Protein AF-0000000067706592 (afdb_homodimer)

Secondary structure (DSSP, 8-state):
------SSS---EEEEEEE-SS-EEEEEEETTEEEEEEETTTTEEEE-S-TTS-----TTHHHHHHHHHHHHHHHHHHHHHHTTTS-SS-BPPEEEEEEEE--BTTB-EEEEEEEEEEBSS-----EEETTEEE-TTEEEPPPEE-STT-EEEEEEEEE---/------SSS---EEEEEEE-SS-EEEEEEETTEEEEEEETTTTEEEE-S-TTS-----TTHHHHHHHHHHHHHHHHHHHHHHTTTS-SS-BPPEEEEEEEE--BTTB-EEEEEEEEEEBSS-----EEETTEEE-TTEEEPPPEE-GGG-EEEEEEEEE---

Foldseek 3Di:
DPPDDDDDPDKDWDWDWDDDPVDIWTFIDISNHTQKIADVVVLDIDGDDDPPDDDDDCPCVSVVNVVSHVVNVVVVVVVCVVLVLADPDFDAWDWDWDWPADADAQDKTKIKIKTKFGPDQDDDDFDDDVNHTDDPQKDKDHWDDDPSNMTMIMMMHMDHDD/DCPPDDDDPDKDWDWDWDDDPVDIWTFIDIPNHTQKIADVVVLDIDGDDDPPDDDDDCPCVSVVNVVSHVVNVVVVVVVCVVLVLPDPDFDAWDWDWDWPADADAQDKTKIKIKTKFGPDQDDDDFDDDVNHTDDPQKDKDHWDQDPSRMTMIMMMHIDHDD

Radius of gyration: 25.29 Å; Cα contacts (8 Å, |Δi|>4): 633; chains: 2; bounding box: 48×67×64 Å

InterPro domains:
  IPR001003 MHC class II, alpha chain, N-terminal [PF00993] (19-88)
  IPR001003 MHC class II, alpha chain, N-terminal [SM00920] (11-90)
  IPR003597 Immunoglobulin C1-set [PF07654] (105-161)
  IPR003597 Immunoglobulin C1-set [SM00407] (108-161)
  IPR011162 MHC classes I/II-like antigen recognition protein [SSF54452] (11-87)
  IPR013783 Immunoglobulin-like fold [G3DSA:2.60.40.10] (89-162)
  IPR014745 MHC class II, alpha/beta chain, N-terminal [G3DSA:3.10.320.10] (9-85)
  IPR036179 Immunoglobulin-like domain superfamily [SSF48726] (91-161)
  IPR050160 Major Histocompatibility Complex/Immunoglobulin [PTHR19944] (29-162)

Sequence (324 aa):
MIQHRKGGGLYEMNSVSSCSDTDGEDVLILDDEVVWYADFNKRKGVDSLPAFADHPSFEGKYEEAVANQQVCRQNLKVARTAMKDFPKEHVKPFVRLHWTKPPVDHHPAILACSIYDFYPKYIKVTWLRNGQRVTSNTTTTEELPDADWFYQIHSYLEYTPRMIQHRKGGGLYEMNSVSSCSDTDGEDVLILDDEVVWYADFNKRKGVDSLPAFADHPSFEGKYEEAVANQQVCRQNLKVARTAMKDFPKEHVKPFVRLHWTKPPVDHHPAILACSIYDFYPKYIKVTWLRNGQRVTSNTTTTEELPDADWFYQIHSYLEYTPR

Structure (mmCIF, N/CA/C/O backbone):
data_AF-0000000067706592-model_v1
#
loop_
_entity.id
_entity.type
_entity.pdbx_description
1 polymer 'Ig-like domain-containing protein'
#
loop_
_atom_site.group_PDB
_atom_site.id
_atom_site.type_symbol
_atom_site.label_atom_id
_atom_site.label_alt_id
_atom_site.label_comp_id
_atom_site.label_asym_id
_atom_site.label_entity_id
_atom_site.label_seq_id
_atom_site.pdbx_PDB_ins_code
_atom_site.Cartn_x
_atom_site.Cartn_y
_atom_site.Cartn_z
_atom_site.occupancy
_atom_site.B_iso_or_equiv
_atom_site.auth_seq_id
_atom_site.auth_comp_id
_atom_site.auth_asym_id
_atom_site.auth_atom_id
_atom_site.pdbx_PDB_model_num
ATOM 1 N N . MET A 1 1 ? 1.099 4.977 -1.433 1 19.8 1 MET A N 1
ATOM 2 C CA . MET A 1 1 ? 1.415 4.383 -2.729 1 19.8 1 MET A CA 1
ATOM 3 C C . MET A 1 1 ? 2.656 3.502 -2.633 1 19.8 1 MET A C 1
ATOM 5 O O . MET A 1 1 ? 3.771 4.008 -2.484 1 19.8 1 MET A O 1
ATOM 9 N N . ILE A 1 2 ? 2.572 2.438 -1.918 1 25.72 2 ILE A N 1
ATOM 10 C CA . ILE A 1 2 ? 3.711 1.527 -1.958 1 25.72 2 ILE A CA 1
ATOM 11 C C . ILE A 1 2 ? 4.098 1.249 -3.408 1 25.72 2 ILE A C 1
ATOM 13 O O . ILE A 1 2 ? 3.311 0.681 -4.168 1 25.72 2 ILE A O 1
ATOM 17 N N . GLN A 1 3 ? 4.781 2.254 -3.953 1 26.78 3 GLN A N 1
ATOM 18 C CA . GLN A 1 3 ? 5.379 2.031 -5.266 1 26.78 3 GLN A CA 1
ATOM 19 C C . GLN A 1 3 ? 6.125 0.701 -5.312 1 26.78 3 GLN A C 1
ATOM 21 O O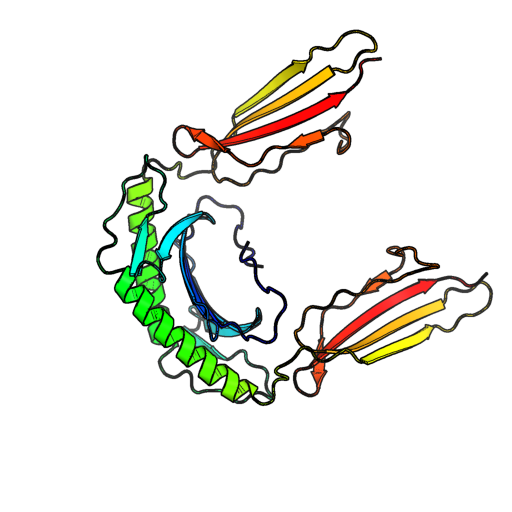 . GLN A 1 3 ? 7.129 0.521 -4.621 1 26.78 3 GLN A O 1
ATOM 26 N N . HIS A 1 4 ? 5.363 -0.211 -5.496 1 27.31 4 HIS A N 1
ATOM 27 C CA . HIS A 1 4 ? 5.926 -1.538 -5.719 1 27.31 4 HIS A CA 1
ATOM 28 C C . HIS A 1 4 ? 6.969 -1.517 -6.832 1 27.31 4 HIS A C 1
ATOM 30 O O . HIS A 1 4 ? 7.188 -0.48 -7.461 1 27.31 4 HIS A O 1
ATOM 36 N N . ARG A 1 5 ? 6.672 -2.33 -7.832 1 33.62 5 ARG A N 1
ATOM 37 C CA . ARG A 1 5 ? 7.645 -3.266 -8.391 1 33.62 5 ARG A CA 1
ATOM 38 C C . ARG A 1 5 ? 8.516 -2.59 -9.445 1 33.62 5 ARG A C 1
ATOM 40 O O . ARG A 1 5 ? 8.008 -2.107 -10.461 1 33.62 5 ARG A O 1
ATOM 47 N N . LYS A 1 6 ? 9.516 -1.992 -9.125 1 33.88 6 LYS A N 1
ATOM 48 C CA . LYS A 1 6 ? 10.398 -1.71 -10.25 1 33.88 6 LYS A CA 1
ATOM 49 C C . LYS A 1 6 ? 10.602 -2.955 -11.109 1 33.88 6 LYS A C 1
ATOM 51 O O . LYS A 1 6 ? 10.391 -4.078 -10.648 1 33.88 6 LYS A O 1
ATOM 56 N N . GLY A 1 7 ? 11.055 -3.023 -12.234 1 36.25 7 GLY A N 1
ATOM 57 C CA . GLY A 1 7 ? 11.266 -3.934 -13.352 1 36.25 7 GLY A CA 1
ATOM 58 C C . GLY A 1 7 ? 11.805 -5.285 -12.93 1 36.25 7 GLY A C 1
ATOM 59 O O . GLY A 1 7 ? 11.539 -6.297 -13.578 1 36.25 7 GLY A O 1
ATOM 60 N N . GLY A 1 8 ? 13.148 -5.414 -12.445 1 41.47 8 GLY A N 1
ATOM 61 C CA . GLY A 1 8 ? 13.938 -6.637 -12.516 1 41.47 8 GLY A CA 1
ATOM 62 C C . GLY A 1 8 ? 13.422 -7.73 -11.594 1 41.47 8 GLY A C 1
ATOM 63 O O . GLY A 1 8 ? 12.539 -7.492 -10.773 1 41.47 8 GLY A O 1
ATOM 64 N N . GLY A 1 9 ? 13.945 -9.219 -11.664 1 49.03 9 GLY A N 1
ATOM 65 C CA . GLY A 1 9 ? 13.922 -10.555 -11.086 1 49.03 9 GLY A CA 1
ATOM 66 C C . GLY A 1 9 ? 13.93 -10.547 -9.57 1 49.03 9 GLY A C 1
ATOM 67 O O . GLY A 1 9 ? 14.086 -11.594 -8.938 1 49.03 9 GLY A O 1
ATOM 68 N N . LEU A 1 10 ? 14.008 -9.508 -8.844 1 59.88 10 LEU A N 1
ATOM 69 C CA . LEU A 1 10 ? 14.305 -9.609 -7.418 1 59.88 10 LEU A CA 1
ATOM 70 C C . LEU A 1 10 ? 13.023 -9.688 -6.602 1 59.88 10 LEU A C 1
ATOM 72 O O . LEU A 1 10 ? 12.07 -8.945 -6.852 1 59.88 10 LEU A O 1
ATOM 76 N N . TYR A 1 11 ? 12.688 -10.93 -5.984 1 71.38 11 TYR A N 1
ATOM 77 C CA . TYR A 1 11 ? 11.594 -11.109 -5.031 1 71.38 11 TYR A CA 1
ATOM 78 C C . TYR A 1 11 ? 11.672 -10.078 -3.91 1 71.38 11 TYR A C 1
ATOM 80 O O . TYR A 1 11 ? 12.766 -9.68 -3.496 1 71.38 11 TYR A O 1
ATOM 88 N N . GLU A 1 12 ? 10.562 -9.586 -3.551 1 85.25 12 GLU A N 1
ATOM 89 C CA . GLU A 1 12 ? 10.461 -8.648 -2.438 1 85.25 12 GLU A CA 1
ATOM 90 C C . GLU A 1 12 ? 9.523 -9.172 -1.353 1 85.25 12 GLU A C 1
ATOM 92 O O . GLU A 1 12 ? 8.438 -9.664 -1.651 1 85.25 12 GLU A O 1
ATOM 97 N N . MET A 1 13 ? 10.109 -9.164 -0.157 1 90.56 13 MET A N 1
ATOM 98 C CA . MET A 1 13 ? 9.305 -9.516 1.007 1 90.56 13 MET A CA 1
ATOM 99 C C . MET A 1 13 ? 8.891 -8.273 1.779 1 90.56 13 MET A C 1
ATOM 101 O O . MET A 1 13 ? 9.703 -7.379 2.01 1 90.56 13 MET A O 1
ATOM 105 N N . ASN A 1 14 ? 7.559 -8.141 2.135 1 94.88 14 ASN A N 1
ATOM 106 C CA . ASN A 1 14 ? 7.039 -7.059 2.965 1 94.88 14 ASN A CA 1
ATOM 107 C C . ASN A 1 14 ? 6.332 -7.594 4.207 1 94.88 14 ASN A C 1
ATOM 109 O O . ASN A 1 14 ? 5.477 -8.477 4.105 1 94.88 14 ASN A O 1
ATOM 113 N N . SER A 1 15 ? 6.785 -7.156 5.332 1 96.38 15 SER A N 1
ATOM 114 C CA . SER A 1 15 ? 6.062 -7.379 6.578 1 96.38 15 SER A CA 1
ATOM 115 C C . SER A 1 15 ? 5.305 -6.129 7.008 1 96.38 15 SER A C 1
ATOM 117 O O . SER A 1 15 ? 5.906 -5.07 7.203 1 96.38 15 SER A O 1
ATOM 119 N N . VAL A 1 16 ? 4.004 -6.266 7.219 1 96.94 16 VAL A N 1
ATOM 120 C CA . VAL A 1 16 ? 3.184 -5.102 7.523 1 96.94 16 VAL A CA 1
ATOM 121 C C . VAL A 1 16 ? 2.389 -5.352 8.805 1 96.94 16 VAL A C 1
ATOM 123 O O . VAL A 1 16 ? 1.684 -6.355 8.922 1 96.94 16 VAL A O 1
ATOM 126 N N . SER A 1 17 ? 2.59 -4.582 9.75 1 97.56 17 SER A N 1
ATOM 127 C CA . SER A 1 17 ? 1.749 -4.535 10.945 1 97.56 17 SER A CA 1
ATOM 128 C C . SER A 1 17 ? 0.954 -3.234 11.008 1 97.56 17 SER A C 1
ATOM 130 O O . SER A 1 17 ? 1.534 -2.146 11.055 1 97.56 17 SER A O 1
ATOM 132 N N . SER A 1 18 ? -0.333 -3.322 11 1 96.31 18 SER A N 1
ATOM 133 C CA . SER A 1 18 ? -1.226 -2.168 11.016 1 96.31 18 SER A CA 1
ATOM 134 C C . SER A 1 18 ? -2.176 -2.217 12.211 1 96.31 18 SER A C 1
ATOM 136 O O . SER A 1 18 ? -2.617 -3.295 12.609 1 96.31 18 SER A O 1
ATOM 138 N N . CYS A 1 19 ? -2.412 -1.029 12.742 1 95.06 19 CYS A N 1
ATOM 139 C CA . CYS A 1 19 ? -3.389 -1.004 13.828 1 95.06 19 CYS A CA 1
ATOM 140 C C . CYS A 1 19 ? -4.176 0.3 13.82 1 95.06 19 CYS A C 1
ATOM 142 O O . CYS A 1 19 ? -3.703 1.314 13.305 1 95.06 19 CYS A O 1
ATOM 144 N N . SER A 1 20 ? -5.414 0.247 14.234 1 90 20 SER A N 1
ATOM 145 C CA . SER A 1 20 ? -6.262 1.332 14.719 1 90 20 SER A CA 1
ATOM 146 C C . SER A 1 20 ? -6.727 1.079 16.141 1 90 20 SER A C 1
ATOM 148 O O . SER A 1 20 ? -6.227 0.17 16.812 1 90 20 SER A O 1
ATOM 150 N N . ASP A 1 21 ? -7.586 1.922 16.641 1 85.25 21 ASP A N 1
ATOM 151 C CA . ASP A 1 21 ? -8.07 1.71 18 1 85.25 21 ASP A CA 1
ATOM 152 C C . ASP A 1 21 ? -8.812 0.378 18.125 1 85.25 21 ASP A C 1
ATOM 154 O O . ASP A 1 21 ? -8.805 -0.249 19.172 1 85.25 21 ASP A O 1
ATOM 158 N N . THR A 1 22 ? -9.328 -0.058 16.984 1 88 22 THR A N 1
ATOM 159 C CA . THR A 1 22 ? -10.234 -1.192 17.109 1 88 22 THR A CA 1
ATOM 160 C C . THR A 1 22 ? -9.781 -2.352 16.219 1 88 22 THR A C 1
ATOM 162 O O . THR A 1 22 ? -10.219 -3.49 16.406 1 88 22 THR A O 1
ATOM 165 N N . ASP A 1 23 ? -8.984 -2.051 15.266 1 92.5 23 ASP A N 1
ATOM 166 C CA . ASP A 1 23 ? -8.648 -3.07 14.281 1 92.5 23 ASP A CA 1
ATOM 167 C C . ASP A 1 23 ? -7.137 -3.232 14.148 1 92.5 23 ASP A C 1
ATOM 169 O O . ASP A 1 23 ? -6.379 -2.34 14.531 1 92.5 23 ASP A O 1
ATOM 173 N N . GLY A 1 24 ? -6.727 -4.395 13.773 1 95.44 24 GLY A N 1
ATOM 174 C CA . GLY A 1 24 ? -5.316 -4.684 13.555 1 95.44 24 GLY A CA 1
ATOM 175 C C . GLY A 1 24 ? -5.082 -5.723 12.477 1 95.44 24 GLY A C 1
ATOM 176 O O . GLY A 1 24 ? -5.949 -6.559 12.211 1 95.44 24 GLY A O 1
ATOM 177 N N . GLU A 1 25 ? -3.982 -5.617 11.836 1 97.38 25 GLU A N 1
ATOM 178 C CA . GLU A 1 25 ? -3.559 -6.574 10.82 1 97.38 25 GLU A CA 1
ATOM 179 C C . GLU A 1 25 ? -2.059 -6.844 10.906 1 97.38 25 GLU A C 1
ATOM 181 O O . GLU A 1 25 ? -1.287 -5.961 11.289 1 97.38 25 GLU A O 1
ATOM 186 N N . ASP A 1 26 ? -1.683 -8.031 10.688 1 97.5 26 ASP A N 1
ATOM 187 C CA . ASP A 1 26 ? -0.291 -8.438 10.523 1 97.5 26 ASP A CA 1
ATOM 188 C C . ASP A 1 26 ? -0.145 -9.43 9.359 1 97.5 26 ASP A C 1
ATOM 190 O O . ASP A 1 26 ? -0.733 -10.508 9.383 1 97.5 26 ASP A O 1
ATOM 194 N N . VAL A 1 27 ? 0.621 -9.023 8.32 1 96.06 27 VAL A N 1
ATOM 195 C CA . VAL A 1 27 ? 0.658 -9.828 7.102 1 96.06 27 VAL A CA 1
ATOM 196 C C . VAL A 1 27 ? 2.084 -9.875 6.555 1 96.06 27 VAL A C 1
ATOM 198 O O . VAL A 1 27 ? 2.867 -8.945 6.766 1 96.06 27 VAL A O 1
ATOM 201 N N . LEU A 1 28 ? 2.371 -10.984 6 1 94.06 28 LEU A N 1
ATOM 202 C CA . LEU A 1 28 ? 3.576 -11.148 5.191 1 94.06 28 LEU A CA 1
ATOM 203 C C . LEU A 1 28 ? 3.23 -11.203 3.707 1 94.06 28 LEU A C 1
ATOM 205 O O . LEU A 1 28 ? 2.383 -11.992 3.291 1 94.06 28 LEU A O 1
ATOM 209 N N . ILE A 1 29 ? 3.863 -10.383 2.895 1 90.12 29 ILE A N 1
ATOM 210 C CA . ILE A 1 29 ? 3.557 -10.242 1.476 1 90.12 29 ILE A CA 1
ATOM 211 C C . ILE A 1 29 ? 4.805 -10.539 0.647 1 90.12 29 ILE A C 1
ATOM 213 O O . ILE A 1 29 ? 5.867 -9.961 0.888 1 90.12 29 ILE A O 1
ATOM 217 N N . LEU A 1 30 ? 4.703 -11.461 -0.197 1 86.31 30 LEU A N 1
ATOM 218 C CA . LEU A 1 30 ? 5.75 -11.742 -1.171 1 86.31 30 LEU A CA 1
ATOM 219 C C . LEU A 1 30 ? 5.328 -11.297 -2.568 1 86.31 30 LEU A C 1
ATOM 221 O O . LEU A 1 30 ? 4.363 -11.82 -3.125 1 86.31 30 LEU A O 1
ATOM 225 N N . ASP A 1 31 ? 6.09 -10.398 -3.131 1 77.25 31 ASP A N 1
ATOM 226 C CA . ASP A 1 31 ? 5.828 -9.875 -4.469 1 77.25 31 ASP A CA 1
ATOM 227 C C . ASP A 1 31 ? 4.348 -9.555 -4.652 1 77.25 31 ASP A C 1
ATOM 229 O O . ASP A 1 31 ? 3.725 -9.992 -5.625 1 77.25 31 ASP A O 1
ATOM 233 N N . ASP A 1 32 ? 3.734 -8.898 -3.707 1 74.56 32 ASP A N 1
ATOM 234 C CA . ASP A 1 32 ? 2.383 -8.352 -3.744 1 74.56 32 ASP A CA 1
ATOM 235 C C . ASP A 1 32 ? 1.345 -9.414 -3.41 1 74.56 32 ASP A C 1
ATOM 237 O O . ASP A 1 32 ? 0.142 -9.188 -3.557 1 74.56 32 ASP A O 1
ATOM 241 N N . GLU A 1 33 ? 1.777 -10.641 -3.072 1 77.19 33 GLU A N 1
ATOM 242 C CA . GLU A 1 33 ? 0.865 -11.703 -2.658 1 77.19 33 GLU A CA 1
ATOM 243 C C . GLU A 1 33 ? 1.013 -12.008 -1.17 1 77.19 33 GLU A C 1
ATOM 245 O O . GLU A 1 33 ? 2.129 -12.164 -0.671 1 77.19 33 GLU A O 1
ATOM 250 N N . VAL A 1 34 ? -0.099 -12.102 -0.53 1 86.19 34 VAL A N 1
ATOM 251 C CA . VAL A 1 34 ? -0.068 -12.453 0.885 1 86.19 34 VAL A CA 1
ATOM 252 C C . VAL A 1 34 ? 0.31 -13.922 1.041 1 86.19 34 VAL A C 1
ATOM 254 O O . VAL A 1 34 ? -0.347 -14.805 0.477 1 86.19 34 VAL A O 1
ATOM 257 N N . VAL A 1 35 ? 1.332 -14.172 1.78 1 86.88 35 VAL A N 1
ATOM 258 C CA . VAL A 1 35 ? 1.77 -15.555 1.962 1 86.88 35 VAL A CA 1
ATOM 259 C C . VAL A 1 35 ? 1.463 -16.016 3.387 1 86.88 35 VAL A C 1
ATOM 261 O O . VAL A 1 35 ? 1.49 -17.203 3.68 1 86.88 35 VAL A O 1
ATOM 264 N N . TRP A 1 36 ? 1.198 -15.047 4.27 1 91.75 36 TRP A N 1
ATOM 265 C CA . TRP A 1 36 ? 0.818 -15.336 5.648 1 91.75 36 TRP A CA 1
ATOM 266 C C . TRP A 1 36 ? 0.092 -14.148 6.27 1 91.75 36 TRP A C 1
ATOM 268 O O . TRP A 1 36 ? 0.423 -12.992 5.988 1 91.75 36 TRP A O 1
ATOM 278 N N . TYR A 1 37 ? -0.863 -14.414 7.109 1 95.56 37 TYR A N 1
ATOM 279 C CA . TYR A 1 37 ? -1.494 -13.344 7.875 1 95.56 37 TYR A CA 1
ATOM 280 C C . TYR A 1 37 ? -2.004 -13.859 9.219 1 95.56 37 TYR A C 1
ATOM 282 O O . TYR A 1 37 ? -2.256 -15.055 9.375 1 95.56 37 TYR A O 1
ATOM 290 N N . ALA A 1 38 ? -2.096 -12.961 10.109 1 97 38 ALA A N 1
ATOM 291 C CA . ALA A 1 38 ? -2.652 -13.289 11.422 1 97 38 ALA A CA 1
ATOM 292 C C . ALA A 1 38 ? -4.168 -13.133 11.422 1 97 38 ALA A C 1
ATOM 294 O O . ALA A 1 38 ? -4.695 -12.078 11.062 1 97 38 ALA A O 1
ATOM 295 N N . ASP A 1 39 ? -4.887 -14.148 11.758 1 96.25 39 ASP A N 1
ATOM 296 C CA . ASP A 1 39 ? -6.312 -14.078 12.062 1 96.25 39 ASP A CA 1
ATOM 297 C C . ASP A 1 39 ? -6.547 -13.859 13.555 1 96.25 39 ASP A C 1
ATOM 299 O O . ASP A 1 39 ? -6.617 -14.812 14.328 1 96.25 39 ASP A O 1
ATOM 303 N N . PHE A 1 40 ? -6.641 -12.602 13.883 1 96.62 40 PHE A N 1
ATOM 304 C CA . PHE A 1 40 ? -6.711 -12.258 15.297 1 96.62 40 PHE A CA 1
ATOM 305 C C . PHE A 1 40 ? -8.039 -12.688 15.898 1 96.62 40 PHE A C 1
ATOM 307 O O . PHE A 1 40 ? -8.133 -12.945 17.094 1 96.62 40 PHE A O 1
ATOM 314 N N . ASN A 1 41 ? -9.078 -12.758 15.078 1 95.38 41 ASN A N 1
ATOM 315 C CA . ASN A 1 41 ? -10.359 -13.25 15.57 1 95.38 41 ASN A CA 1
ATOM 316 C C . ASN A 1 41 ? -10.289 -14.719 15.969 1 95.38 41 ASN A C 1
ATOM 318 O O . ASN A 1 41 ? -10.812 -15.117 17.016 1 95.38 41 ASN A O 1
ATOM 322 N N . LYS A 1 42 ? -9.625 -15.5 15.141 1 96.88 42 LYS A N 1
ATOM 323 C CA . LYS A 1 42 ? -9.492 -16.922 15.414 1 96.88 42 LYS A CA 1
ATOM 324 C C . LYS A 1 42 ? -8.219 -17.219 16.203 1 96.88 42 LYS A C 1
ATOM 326 O O . LYS A 1 42 ? -7.93 -18.375 16.531 1 96.88 42 LYS A O 1
ATOM 331 N N . ARG A 1 43 ? -7.43 -16.266 16.516 1 95.88 43 ARG A N 1
ATOM 332 C CA . ARG A 1 43 ? -6.203 -16.328 17.297 1 95.88 43 ARG A CA 1
ATOM 333 C C . ARG A 1 43 ? -5.227 -17.328 16.703 1 95.88 43 ARG A C 1
ATOM 335 O O . ARG A 1 43 ? -4.703 -18.188 17.422 1 95.88 43 ARG A O 1
ATOM 342 N N . LYS A 1 44 ? -5.027 -17.266 15.414 1 96.19 44 LYS A N 1
ATOM 343 C CA . LYS A 1 44 ? -4.074 -18.141 14.734 1 96.19 44 LYS A CA 1
ATOM 344 C C . LYS A 1 44 ? -3.5 -17.469 13.492 1 96.19 44 LYS A C 1
ATOM 346 O O . LYS A 1 44 ? -4.078 -16.5 12.977 1 96.19 44 LYS A O 1
ATOM 351 N N . GLY A 1 45 ? -2.34 -17.984 13.039 1 94.62 45 GLY A N 1
ATOM 352 C CA . GLY A 1 45 ? -1.784 -17.594 11.75 1 94.62 45 GLY A CA 1
ATOM 353 C C . GLY A 1 45 ? -2.334 -18.406 10.594 1 94.62 45 GLY A C 1
ATOM 354 O O . GLY A 1 45 ? -2.645 -19.594 10.75 1 94.62 45 GLY A O 1
ATOM 355 N N . VAL A 1 46 ? -2.441 -17.828 9.414 1 93.12 46 VAL A N 1
ATOM 356 C CA . VAL A 1 46 ? -2.957 -18.516 8.227 1 93.12 46 VAL A CA 1
ATOM 357 C C . VAL A 1 46 ? -1.904 -18.5 7.125 1 93.12 46 VAL A C 1
ATOM 359 O O . VAL A 1 46 ? -1.444 -17.438 6.707 1 93.12 46 VAL A O 1
ATOM 362 N N . ASP A 1 47 ? -1.525 -19.641 6.766 1 88.12 47 ASP A N 1
ATOM 363 C CA . ASP A 1 47 ? -0.682 -19.859 5.594 1 88.12 47 ASP A CA 1
ATOM 364 C C . ASP A 1 47 ? -1.481 -19.688 4.301 1 88.12 47 ASP A C 1
ATOM 366 O O . ASP A 1 47 ? -2.432 -20.438 4.055 1 88.12 47 ASP A O 1
ATOM 370 N N . SER A 1 48 ? -1.055 -18.734 3.498 1 83.25 48 SER A N 1
ATOM 371 C CA . SER A 1 48 ? -1.858 -18.453 2.312 1 83.25 48 SER A CA 1
ATOM 372 C C . SER A 1 48 ? -1.085 -18.766 1.034 1 83.25 48 SER A C 1
ATOM 374 O O . SER A 1 48 ? -1.408 -18.234 -0.034 1 83.25 48 SER A O 1
ATOM 376 N N . LEU A 1 49 ? -0.031 -19.484 1.22 1 77.62 49 LEU A N 1
ATOM 377 C CA . LEU A 1 49 ? 0.67 -19.984 0.043 1 77.62 49 LEU A CA 1
ATOM 378 C C . LEU A 1 49 ? -0.218 -20.938 -0.756 1 77.62 49 LEU A C 1
ATOM 380 O O . LEU A 1 49 ? -1.079 -21.609 -0.189 1 77.62 49 LEU A O 1
ATOM 384 N N . PRO A 1 50 ? -0.019 -20.875 -1.964 1 68.31 50 PRO A N 1
ATOM 385 C CA . PRO A 1 50 ? -0.797 -21.828 -2.744 1 68.31 50 PRO A CA 1
ATOM 386 C C . PRO A 1 50 ? -0.553 -23.281 -2.311 1 68.31 50 PRO A C 1
ATOM 388 O O . PRO A 1 50 ? 0.488 -23.578 -1.724 1 68.31 50 PRO A O 1
ATOM 391 N N . ALA A 1 51 ? -1.489 -24.188 -2.627 1 65.62 51 ALA A N 1
ATOM 392 C CA . ALA A 1 51 ? -1.46 -25.562 -2.166 1 65.62 51 ALA A CA 1
ATOM 393 C C . ALA A 1 51 ? -0.215 -26.297 -2.676 1 65.62 51 ALA A C 1
ATOM 395 O O . ALA A 1 51 ? 0.322 -27.172 -1.996 1 65.62 51 ALA A O 1
ATOM 396 N N . PHE A 1 52 ? 0.267 -25.859 -3.758 1 65.44 52 PHE A N 1
ATOM 397 C CA . PHE A 1 52 ? 1.368 -26.594 -4.379 1 65.44 52 PHE A CA 1
ATOM 398 C C . PHE A 1 52 ? 2.707 -26.141 -3.805 1 65.44 52 PHE A C 1
ATOM 400 O O . PHE A 1 52 ? 3.727 -26.797 -4.004 1 65.44 52 PHE A O 1
ATOM 407 N N . ALA A 1 53 ? 2.701 -25.094 -3.146 1 71 53 ALA A N 1
ATOM 408 C CA . ALA A 1 53 ? 3.936 -24.609 -2.533 1 71 53 ALA A CA 1
ATOM 409 C C . ALA A 1 53 ? 4.273 -25.406 -1.279 1 71 53 ALA A C 1
ATOM 411 O O . ALA A 1 53 ? 3.395 -26.016 -0.67 1 71 53 ALA A O 1
ATOM 412 N N . ASP A 1 54 ? 5.578 -25.469 -1.008 1 75.56 54 ASP A N 1
ATOM 413 C CA . ASP A 1 54 ? 5.941 -25.969 0.31 1 75.56 54 ASP A CA 1
ATOM 414 C C . ASP A 1 54 ? 5.523 -25 1.411 1 75.56 54 ASP A C 1
ATOM 416 O O . ASP A 1 54 ? 5.738 -23.797 1.294 1 75.56 54 ASP A O 1
ATOM 420 N N . HIS A 1 55 ? 4.805 -25.562 2.264 1 77.44 55 HIS A N 1
ATOM 421 C CA . HIS A 1 55 ? 4.297 -24.75 3.357 1 77.44 55 HIS A CA 1
ATOM 422 C C . HIS A 1 55 ? 5.238 -24.781 4.555 1 77.44 55 HIS A C 1
ATOM 424 O O . HIS A 1 55 ? 5.375 -25.812 5.219 1 77.44 55 HIS A O 1
ATOM 430 N N . PRO A 1 56 ? 5.949 -23.609 4.691 1 75.19 56 PRO A N 1
ATOM 431 C CA . PRO A 1 56 ? 6.867 -23.594 5.836 1 75.19 56 PRO A CA 1
ATOM 432 C C . PRO A 1 56 ? 6.133 -23.578 7.176 1 75.19 56 PRO A C 1
ATOM 434 O O . PRO A 1 56 ? 4.941 -23.266 7.227 1 75.19 56 PRO A O 1
ATOM 437 N N . SER A 1 57 ? 6.93 -24.062 8.203 1 75.5 57 SER A N 1
ATOM 438 C CA . SER A 1 57 ? 6.379 -23.953 9.547 1 75.5 57 SER A CA 1
ATOM 439 C C . SER A 1 57 ? 6.34 -22.5 10.008 1 75.5 57 SER A C 1
ATOM 441 O O . SER A 1 57 ? 7.293 -21.75 9.789 1 75.5 57 SER A O 1
ATOM 443 N N . PHE A 1 58 ? 5.262 -22.031 10.297 1 78.44 58 PHE A N 1
ATOM 444 C CA . PHE A 1 58 ? 5.125 -20.688 10.82 1 78.44 58 PHE A CA 1
ATOM 445 C C . PHE A 1 58 ? 4.938 -20.703 12.336 1 78.44 58 PHE A C 1
ATOM 447 O O . PHE A 1 58 ? 4.188 -19.891 12.883 1 78.44 58 PHE A O 1
ATOM 454 N N . GLU A 1 59 ? 5.719 -21.672 12.828 1 82.44 59 GLU A N 1
ATOM 455 C CA . GLU A 1 59 ? 5.602 -21.781 14.281 1 82.44 59 GLU A CA 1
ATOM 456 C C . GLU A 1 59 ? 6.035 -20.484 14.969 1 82.44 59 GLU A C 1
ATOM 458 O O . GLU A 1 59 ? 7.078 -19.922 14.633 1 82.44 59 GLU A O 1
ATOM 463 N N . GLY A 1 60 ? 5.234 -19.922 15.898 1 91.31 60 GLY A N 1
ATOM 464 C CA . GLY A 1 60 ? 5.562 -18.75 16.703 1 91.31 60 GLY A CA 1
ATOM 465 C C . GLY A 1 60 ? 5.203 -17.438 16.031 1 91.31 60 GLY A C 1
ATOM 466 O O . GLY A 1 60 ? 5.262 -16.375 16.641 1 91.31 60 GLY A O 1
ATOM 467 N N . LYS A 1 61 ? 4.859 -17.531 14.805 1 92.44 61 LYS A N 1
ATOM 468 C CA . LYS A 1 61 ? 4.645 -16.312 14.031 1 92.44 61 LYS A CA 1
ATOM 469 C C . LYS A 1 61 ? 3.41 -15.562 14.531 1 92.44 61 LYS A C 1
ATOM 471 O O . LYS A 1 61 ? 3.385 -14.328 14.531 1 92.44 61 LYS A O 1
ATOM 476 N N . TYR A 1 62 ? 2.398 -16.359 14.953 1 95.62 62 TYR A N 1
ATOM 477 C CA . TYR A 1 62 ? 1.211 -15.703 15.477 1 95.62 62 TYR A CA 1
ATOM 478 C C . TYR A 1 62 ? 1.533 -14.93 16.75 1 95.62 62 TYR A C 1
ATOM 480 O O . TYR A 1 62 ? 1.06 -13.805 16.938 1 95.62 62 TYR A O 1
ATOM 488 N N . GLU A 1 63 ? 2.346 -15.461 17.641 1 97 63 GLU A N 1
ATOM 489 C CA . GLU A 1 63 ? 2.752 -14.758 18.844 1 97 63 GLU A CA 1
ATOM 490 C C . GLU A 1 63 ? 3.527 -13.484 18.516 1 97 63 GLU A C 1
ATOM 492 O O . GLU A 1 63 ? 3.357 -12.461 19.172 1 97 63 GLU A O 1
ATOM 497 N N . GLU A 1 64 ? 4.34 -13.609 17.594 1 95.12 64 GLU A N 1
ATOM 498 C CA . GLU A 1 64 ? 5.055 -12.43 17.125 1 95.12 64 GLU A CA 1
ATOM 499 C C . GLU A 1 64 ? 4.082 -11.359 16.641 1 95.12 64 GLU A C 1
ATOM 501 O O . GLU A 1 64 ? 4.262 -10.172 16.922 1 95.12 64 GLU A O 1
ATOM 506 N N . ALA A 1 65 ? 3.041 -11.797 15.922 1 97.25 65 ALA A N 1
ATOM 507 C CA . ALA A 1 65 ? 2.031 -10.875 15.414 1 97.25 65 ALA A CA 1
ATOM 508 C C . ALA A 1 65 ? 1.31 -10.164 16.562 1 97.25 65 ALA A C 1
ATOM 510 O O . ALA A 1 65 ? 1.025 -8.969 16.469 1 97.25 65 ALA A O 1
ATOM 511 N N . VAL A 1 66 ? 1.025 -10.891 17.609 1 97.69 66 VAL A N 1
ATOM 512 C CA . VAL A 1 66 ? 0.38 -10.305 18.781 1 97.69 66 VAL A CA 1
ATOM 513 C C . VAL A 1 66 ? 1.282 -9.234 19.391 1 97.69 66 VAL A C 1
ATOM 515 O O . VAL A 1 66 ? 0.82 -8.141 19.719 1 97.69 66 VAL A O 1
ATOM 518 N N . ALA A 1 67 ? 2.576 -9.562 19.484 1 97 67 ALA A N 1
ATOM 519 C CA . ALA A 1 67 ? 3.525 -8.586 20 1 97 67 ALA A CA 1
ATOM 520 C C . ALA A 1 67 ? 3.609 -7.355 19.094 1 97 67 ALA A C 1
ATOM 522 O O . ALA A 1 67 ? 3.678 -6.227 19.578 1 97 67 ALA A O 1
ATOM 523 N N . ASN A 1 68 ? 3.611 -7.566 17.828 1 96.62 68 ASN A N 1
ATOM 524 C CA . ASN A 1 68 ? 3.645 -6.473 16.859 1 96.62 68 ASN A CA 1
ATOM 525 C C . ASN A 1 68 ? 2.443 -5.543 17.031 1 96.62 68 ASN A C 1
ATOM 527 O O . ASN A 1 68 ? 2.568 -4.328 16.875 1 96.62 68 ASN A O 1
ATOM 531 N N . GLN A 1 69 ? 1.259 -6.105 17.344 1 97.44 69 GLN A N 1
ATOM 532 C CA . GLN A 1 69 ? 0.062 -5.297 17.547 1 97.44 69 GLN A CA 1
ATOM 533 C C . GLN A 1 69 ? 0.203 -4.402 18.781 1 97.44 69 GLN A C 1
ATOM 535 O O . GLN A 1 69 ? -0.263 -3.262 18.781 1 97.44 69 GLN A O 1
ATOM 540 N N . GLN A 1 70 ? 0.867 -4.91 19.812 1 96.12 70 GLN A N 1
ATOM 541 C CA . GLN A 1 70 ? 1.11 -4.094 20.984 1 96.12 70 GLN A CA 1
ATOM 542 C C . GLN A 1 70 ? 2.023 -2.914 20.672 1 96.12 70 GLN A C 1
ATOM 544 O O . GLN A 1 70 ? 1.745 -1.78 21.062 1 96.12 70 GLN A O 1
ATOM 549 N N . VAL A 1 71 ? 3.074 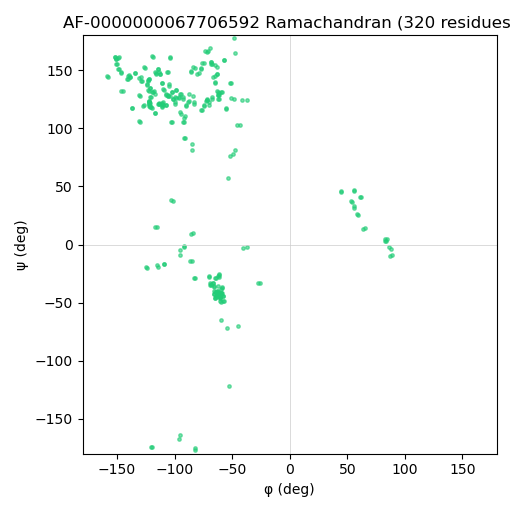-3.182 19.969 1 94.5 71 VAL A N 1
ATOM 550 C CA . VAL A 1 71 ? 4.004 -2.129 19.562 1 94.5 71 VAL A CA 1
ATOM 551 C C . VAL A 1 71 ? 3.285 -1.111 18.688 1 94.5 71 VAL A C 1
ATOM 553 O O . VAL A 1 71 ? 3.443 0.098 18.859 1 94.5 71 VAL A O 1
ATOM 556 N N . CYS A 1 72 ? 2.498 -1.601 17.766 1 95.38 72 CYS A N 1
ATOM 557 C CA . CYS A 1 72 ? 1.742 -0.75 16.859 1 95.38 72 CYS A CA 1
ATOM 558 C C . CYS A 1 72 ? 0.843 0.211 17.625 1 95.38 72 CYS A C 1
ATOM 560 O O . CYS A 1 72 ? 0.845 1.414 17.359 1 95.38 72 CYS A O 1
ATOM 562 N N . ARG A 1 73 ? 0.136 -0.3 18.547 1 94 73 ARG A N 1
ATOM 563 C CA . ARG A 1 73 ? -0.796 0.523 19.297 1 94 73 ARG A CA 1
ATOM 564 C C . ARG A 1 73 ? -0.051 1.515 20.188 1 94 73 ARG A C 1
ATOM 566 O O . ARG A 1 73 ? -0.52 2.633 20.406 1 94 73 ARG A O 1
ATOM 573 N N . GLN A 1 74 ? 1.085 1.126 20.719 1 91.81 74 GLN A N 1
ATOM 574 C CA . GLN A 1 74 ? 1.908 2.064 21.469 1 91.81 74 GLN A CA 1
ATOM 575 C C . GLN A 1 74 ? 2.414 3.193 20.578 1 91.81 74 GLN A C 1
ATOM 577 O O . GLN A 1 74 ? 2.408 4.359 20.984 1 91.81 74 GLN A O 1
ATOM 582 N N . ASN A 1 75 ? 2.869 2.809 19.406 1 91.06 75 ASN A N 1
ATOM 583 C CA . ASN A 1 75 ? 3.305 3.82 18.453 1 91.06 75 ASN A CA 1
ATOM 584 C C . ASN A 1 75 ? 2.172 4.777 18.094 1 91.06 75 ASN A C 1
ATOM 586 O O . ASN A 1 75 ? 2.387 5.984 17.984 1 91.06 75 ASN A O 1
ATOM 590 N N . LEU A 1 76 ? 1.037 4.207 17.875 1 89.44 76 LEU A N 1
ATOM 591 C CA . LEU A 1 76 ? -0.128 5.027 17.562 1 89.44 76 LEU A CA 1
ATOM 592 C C . LEU A 1 76 ? -0.405 6.023 18.688 1 89.44 76 LEU A C 1
ATOM 594 O O . LEU A 1 76 ? -0.66 7.203 18.422 1 89.44 76 LEU A O 1
ATOM 598 N N . LYS A 1 77 ? -0.338 5.555 19.891 1 87.38 77 LYS A N 1
ATOM 599 C CA . LYS A 1 77 ? -0.541 6.426 21.047 1 87.38 77 LYS A CA 1
ATOM 600 C C . LYS A 1 77 ? 0.491 7.551 21.062 1 87.38 77 LYS A C 1
ATOM 602 O O . LYS A 1 77 ? 0.143 8.711 21.281 1 87.38 77 LYS A O 1
ATOM 607 N N . VAL A 1 78 ? 1.697 7.223 20.906 1 86.5 78 VAL A N 1
ATOM 608 C CA . VAL A 1 78 ? 2.775 8.211 20.922 1 86.5 78 VAL A CA 1
ATOM 609 C C . VAL A 1 78 ? 2.551 9.227 19.797 1 86.5 78 VAL A C 1
ATOM 611 O O . VAL A 1 78 ? 2.701 10.43 20.016 1 86.5 78 VAL A O 1
ATOM 614 N N . ALA A 1 79 ? 2.244 8.734 18.641 1 82.94 79 ALA A N 1
ATOM 615 C CA . ALA A 1 79 ? 2.012 9.625 17.5 1 82.94 79 ALA A CA 1
ATOM 616 C C . ALA A 1 79 ? 0.862 10.586 17.781 1 82.94 79 ALA A C 1
ATOM 618 O O . ALA A 1 79 ? 0.937 11.773 17.438 1 82.94 79 ALA A O 1
ATOM 619 N N . ARG A 1 80 ? -0.115 10.039 18.359 1 79.12 80 ARG A N 1
ATOM 620 C CA . ARG A 1 80 ? -1.259 10.875 18.703 1 79.12 80 ARG A CA 1
ATOM 621 C C . ARG A 1 80 ? -0.849 12 19.656 1 79.12 80 ARG A C 1
ATOM 623 O O . ARG A 1 80 ? -1.283 13.141 19.5 1 79.12 80 ARG A O 1
ATOM 630 N N . THR A 1 81 ? -0.093 11.594 20.609 1 78.5 81 THR A N 1
ATOM 631 C CA . THR A 1 81 ? 0.376 12.578 21.578 1 78.5 81 THR A CA 1
ATOM 632 C C . THR A 1 81 ? 1.245 13.633 20.906 1 78.5 81 THR A C 1
ATOM 634 O O . THR A 1 81 ? 1.106 14.828 21.172 1 78.5 81 THR A O 1
ATOM 637 N N . ALA A 1 82 ? 2.09 13.188 20.062 1 76.62 82 ALA A N 1
ATOM 638 C CA . ALA A 1 82 ? 2.982 14.094 19.344 1 76.62 82 ALA A CA 1
ATOM 639 C C . ALA A 1 82 ? 2.201 15 18.391 1 76.62 82 ALA A C 1
ATOM 641 O O . ALA A 1 82 ? 2.568 16.156 18.203 1 76.62 82 ALA A O 1
ATOM 642 N N . MET A 1 83 ? 1.135 14.359 17.906 1 69.69 83 MET A N 1
ATOM 643 C CA . MET A 1 83 ? 0.352 15.086 16.906 1 69.69 83 MET A CA 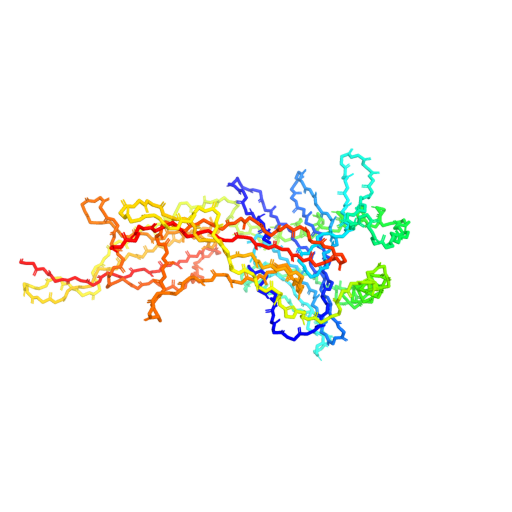1
ATOM 644 C C . MET A 1 83 ? -0.818 15.812 17.562 1 69.69 83 MET A C 1
ATOM 646 O O . MET A 1 83 ? -1.762 16.219 16.875 1 69.69 83 MET A O 1
ATOM 650 N N . LYS A 1 84 ? -0.972 15.57 18.891 1 63.53 84 LYS A N 1
ATOM 651 C CA . LYS A 1 84 ? -2.092 16.094 19.672 1 63.53 84 LYS A CA 1
ATOM 652 C C . LYS A 1 84 ? -2.648 17.375 19.047 1 63.53 84 LYS A C 1
ATOM 654 O O . LYS A 1 84 ? -3.855 17.609 19.078 1 63.53 84 LYS A O 1
ATOM 659 N N . ASP A 1 85 ? -1.799 18.094 18.469 1 58.97 85 ASP A N 1
ATOM 660 C CA . ASP A 1 85 ? -2.371 19.281 17.844 1 58.97 85 ASP A CA 1
ATOM 661 C C . ASP A 1 85 ? -2.891 18.969 16.438 1 58.97 85 ASP A C 1
ATOM 663 O O . ASP A 1 85 ? -3.283 19.859 15.703 1 58.97 85 ASP A O 1
ATOM 667 N N . PHE A 1 86 ? -2.875 17.609 16.203 1 58.53 86 PHE A N 1
ATOM 668 C CA . PHE A 1 86 ? -3.369 17.234 14.883 1 58.53 86 PHE A CA 1
ATOM 669 C C . PHE A 1 86 ? -4.891 17.141 14.883 1 58.53 86 PHE A C 1
ATOM 671 O O . PHE A 1 86 ? -5.484 16.641 15.844 1 58.53 86 PHE A O 1
ATOM 678 N N . PRO A 1 87 ? -5.426 17.797 13.977 1 58.59 87 PRO A N 1
ATOM 679 C CA . PRO A 1 87 ? -6.887 17.703 13.977 1 58.59 87 PRO A CA 1
ATOM 680 C C . PRO A 1 87 ? -7.398 16.266 13.922 1 58.59 87 PRO A C 1
ATOM 682 O O . PRO A 1 87 ? -6.859 15.445 13.172 1 58.59 87 PRO A O 1
ATOM 685 N N . LYS A 1 88 ? -8.125 15.758 14.984 1 55.47 88 LYS A N 1
ATOM 686 C CA . LYS A 1 88 ? -8.648 14.398 15.148 1 55.47 88 LYS A CA 1
ATOM 687 C C . LYS A 1 88 ? -9.609 14.039 14.016 1 55.47 88 LYS A C 1
ATOM 689 O O . LYS A 1 88 ? -9.727 12.867 13.648 1 55.47 88 LYS A O 1
ATOM 694 N N . GLU A 1 89 ? -10.391 15.055 13.648 1 54.19 89 GLU A N 1
ATOM 695 C CA . GLU A 1 89 ? -11.523 14.789 12.766 1 54.19 89 GLU A CA 1
ATOM 696 C C . GLU A 1 89 ? -11.359 15.5 11.43 1 54.19 89 GLU A C 1
ATOM 698 O O . GLU A 1 89 ? -10.57 16.438 11.312 1 54.19 89 GLU A O 1
ATOM 703 N N . HIS A 1 90 ? -11.914 14.766 10.445 1 56.47 90 HIS A N 1
ATOM 704 C CA . HIS A 1 90 ? -12.078 15.453 9.164 1 56.47 90 HIS A CA 1
ATOM 705 C C . HIS A 1 90 ? -12.609 16.859 9.359 1 56.47 90 HIS A C 1
ATOM 707 O O . HIS A 1 90 ? -13.578 17.078 10.094 1 56.47 90 HIS A O 1
ATOM 713 N N . VAL A 1 91 ? -11.758 17.812 9.258 1 63.38 91 VAL A N 1
ATOM 714 C CA . VAL A 1 91 ? -12.227 19.203 9.289 1 63.38 91 VAL A CA 1
ATOM 715 C C . VAL A 1 91 ? -12.695 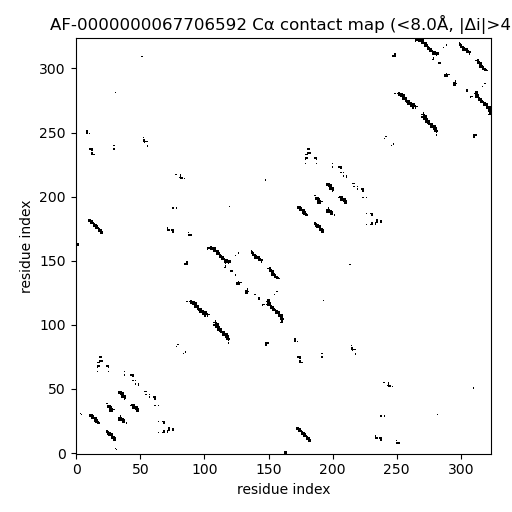19.609 7.895 1 63.38 91 VAL A C 1
ATOM 717 O O . VAL A 1 91 ? -12.031 19.328 6.898 1 63.38 91 VAL A O 1
ATOM 720 N N . LYS A 1 92 ? -13.953 19.984 7.816 1 70.44 92 LYS A N 1
ATOM 721 C CA . LYS A 1 92 ? -14.5 20.5 6.562 1 70.44 92 LYS A CA 1
ATOM 722 C C . LYS A 1 92 ? -13.602 21.562 5.961 1 70.44 92 LYS A C 1
ATOM 724 O O . LYS A 1 92 ? -13.172 22.484 6.664 1 70.44 92 LYS A O 1
ATOM 729 N N . PRO A 1 93 ? -13.25 21.328 4.77 1 82.56 93 PRO A N 1
ATOM 730 C CA . PRO A 1 93 ? -12.359 22.312 4.141 1 82.56 93 PRO A CA 1
ATOM 731 C C . PRO A 1 93 ? -13.008 23.672 3.969 1 82.56 93 PRO A C 1
ATOM 733 O O . PRO A 1 93 ? -14.234 23.781 3.875 1 82.56 93 PRO A O 1
ATOM 736 N N . PHE A 1 94 ? -12.289 24.734 4.207 1 87.56 94 PHE A N 1
ATOM 737 C CA . PHE A 1 94 ? -12.648 26.094 3.779 1 87.56 94 PHE A CA 1
ATOM 738 C C . PHE A 1 94 ? -12.375 26.281 2.293 1 87.56 94 PHE A C 1
ATOM 740 O O . PHE A 1 94 ? -11.266 26.016 1.823 1 87.56 94 PHE A O 1
ATOM 747 N N . VAL A 1 95 ? -13.406 26.484 1.617 1 91.56 95 VAL A N 1
ATOM 748 C CA . VAL A 1 95 ? -13.273 26.609 0.169 1 91.56 95 VAL A CA 1
ATOM 749 C C . VAL A 1 95 ? -13.422 28.078 -0.243 1 91.56 95 VAL A C 1
ATOM 751 O O . VAL A 1 95 ? -14.32 28.766 0.222 1 91.56 95 VAL A O 1
ATOM 754 N N . ARG A 1 96 ? -12.453 28.562 -1.015 1 93 96 ARG A N 1
ATOM 755 C CA . ARG A 1 96 ? -12.508 29.922 -1.551 1 93 96 ARG A CA 1
ATOM 756 C C . ARG A 1 96 ? -12.438 29.906 -3.074 1 93 96 ARG A C 1
ATOM 758 O O . ARG A 1 96 ? -11.484 29.375 -3.652 1 93 96 ARG A O 1
ATOM 765 N N . LEU A 1 97 ? -13.461 30.453 -3.678 1 94.06 97 LEU A N 1
ATOM 766 C CA . LEU A 1 97 ? -13.469 30.641 -5.125 1 94.06 97 LEU A CA 1
ATOM 767 C C . LEU A 1 97 ? -13.094 32.094 -5.48 1 94.06 97 LEU A C 1
ATOM 769 O O . LEU A 1 97 ? -13.586 33.031 -4.863 1 94.06 97 LEU A O 1
ATOM 773 N N . HIS A 1 98 ? -12.102 32.219 -6.336 1 95 98 HIS A N 1
ATOM 774 C CA . HIS A 1 98 ? -11.727 33.562 -6.746 1 95 98 HIS A CA 1
ATOM 775 C C . HIS A 1 98 ? -11.117 33.562 -8.141 1 95 98 HIS A C 1
ATOM 777 O O . HIS A 1 98 ? -10.68 32.5 -8.633 1 95 98 HIS A O 1
ATOM 783 N N . TRP A 1 99 ? -11.102 34.719 -8.734 1 93.56 99 TRP A N 1
ATOM 784 C CA . TRP A 1 99 ? -10.484 34.875 -10.047 1 93.56 99 TRP A CA 1
ATOM 785 C C . TRP A 1 99 ? -9.008 35.25 -9.922 1 93.56 99 TRP A C 1
ATOM 787 O O . TRP A 1 99 ? -8.648 36.188 -9.203 1 93.56 99 TRP A O 1
ATOM 797 N N . THR A 1 100 ? -8.203 34.406 -10.469 1 92.94 100 THR A N 1
ATOM 798 C CA . THR A 1 100 ? -6.805 34.812 -10.578 1 92.94 100 THR A CA 1
ATOM 799 C C . THR A 1 100 ? -6.594 35.688 -11.82 1 92.94 100 THR A C 1
ATOM 801 O O . THR A 1 100 ? -5.672 36.5 -11.867 1 92.94 100 THR A O 1
ATOM 804 N N . LYS A 1 101 ? -7.434 35.438 -12.812 1 93.5 101 LYS A N 1
ATOM 805 C CA . LYS A 1 101 ? -7.574 36.281 -13.992 1 93.5 101 LYS A CA 1
ATOM 806 C C . LYS A 1 101 ? -9.039 36.594 -14.266 1 93.5 101 LYS A C 1
ATOM 808 O O . LYS A 1 101 ? -9.773 35.75 -14.781 1 93.5 101 LYS A O 1
ATOM 813 N N . PRO A 1 102 ? -9.469 37.875 -13.969 1 93.69 102 PRO A N 1
ATOM 814 C CA . PRO A 1 102 ? -10.891 38.188 -14.094 1 93.69 102 PRO A CA 1
ATOM 815 C C . PRO A 1 102 ? -11.398 38.094 -15.531 1 93.69 102 PRO A C 1
ATOM 817 O O . PRO A 1 102 ? -10.617 38.281 -16.469 1 93.69 102 PRO A O 1
ATOM 820 N N . PRO A 1 103 ? -12.711 37.844 -15.523 1 90.25 103 PRO A N 1
ATOM 821 C CA . PRO A 1 103 ? -13.281 37.719 -16.859 1 90.25 103 PRO A CA 1
ATOM 822 C C . PRO A 1 103 ? -13.375 39.062 -17.578 1 90.25 103 PRO A C 1
ATOM 824 O O . PRO A 1 103 ? -13.742 40.062 -16.953 1 90.25 103 PRO A O 1
ATOM 827 N N . VAL A 1 104 ? -12.773 39.125 -18.719 1 89.44 104 VAL A N 1
ATOM 828 C CA . VAL A 1 104 ? -12.945 40.219 -19.672 1 89.44 104 VAL A CA 1
ATOM 829 C C . VAL A 1 104 ? -13.562 39.719 -20.969 1 89.44 104 VAL A C 1
ATOM 831 O O . VAL A 1 104 ? -13.227 38.625 -21.422 1 89.44 104 VAL A O 1
ATOM 834 N N . ASP A 1 105 ? -14.641 40.406 -21.438 1 86.81 105 ASP A N 1
ATOM 835 C CA . ASP A 1 105 ? -15.367 39.938 -22.609 1 86.81 105 ASP A CA 1
ATOM 836 C C . ASP A 1 105 ? -14.414 39.344 -23.656 1 86.81 105 ASP A C 1
ATOM 838 O O . ASP A 1 105 ? -13.422 39.969 -24.016 1 86.81 105 ASP A O 1
ATOM 842 N N . HIS A 1 106 ? -14.711 38.125 -24 1 89.31 106 HIS A N 1
ATOM 843 C CA . HIS A 1 106 ? -14.094 37.344 -25.078 1 89.31 106 HIS A CA 1
ATOM 844 C C . HIS A 1 106 ? -12.609 37.094 -24.797 1 89.31 106 HIS A C 1
ATOM 846 O O . HIS A 1 106 ? -11.844 36.844 -25.719 1 89.31 106 HIS A O 1
ATOM 852 N N . HIS A 1 107 ? -12.172 37.344 -23.562 1 92.44 107 HIS A N 1
ATOM 853 C CA . HIS A 1 107 ? -10.797 37.031 -23.188 1 92.44 107 HIS A CA 1
ATOM 854 C C . HIS A 1 107 ? -10.758 35.906 -22.156 1 92.44 107 HIS A C 1
ATOM 856 O O . HIS A 1 107 ? -11.664 35.812 -21.328 1 92.44 107 HIS A O 1
ATOM 862 N N . PRO A 1 108 ? -9.75 35.094 -22.203 1 92 108 PRO A N 1
ATOM 863 C CA . PRO A 1 108 ? -9.648 34 -21.219 1 92 108 PRO A CA 1
ATOM 864 C C . PRO A 1 108 ? -9.602 34.5 -19.781 1 92 108 PRO A C 1
ATOM 866 O O . PRO A 1 108 ? -8.977 35.531 -19.5 1 92 108 PRO A O 1
ATOM 869 N N . ALA A 1 109 ? -10.406 33.906 -18.969 1 94.31 109 ALA A N 1
ATOM 870 C CA . ALA A 1 109 ? -10.398 34.125 -17.531 1 94.31 109 ALA A CA 1
ATOM 871 C C . ALA A 1 109 ? -9.984 32.875 -16.766 1 94.31 109 ALA A C 1
ATOM 873 O O . ALA A 1 109 ? -10.031 31.766 -17.312 1 94.31 109 ALA A O 1
ATOM 874 N N . ILE A 1 110 ? -9.383 33.062 -15.586 1 95.44 110 ILE A N 1
ATOM 875 C CA . ILE A 1 110 ? -8.984 31.922 -14.758 1 95.44 110 ILE A CA 1
ATOM 876 C C . ILE A 1 110 ? -9.688 32 -13.406 1 95.44 110 ILE A C 1
ATOM 878 O O . ILE A 1 110 ? -9.523 32.969 -12.664 1 95.44 110 ILE A O 1
ATOM 882 N N . LEU A 1 111 ? -10.477 30.969 -13.18 1 95.19 111 LEU A N 1
ATOM 883 C CA . LEU A 1 111 ? -11.133 30.766 -11.891 1 95.19 111 LEU A CA 1
ATOM 884 C C . LEU A 1 111 ? -10.336 29.812 -11.016 1 95.19 111 LEU A C 1
ATOM 886 O O . LEU A 1 111 ? -9.93 28.734 -11.477 1 95.19 111 LEU A O 1
ATOM 890 N N . ALA A 1 112 ? -10.039 30.297 -9.797 1 95.81 112 ALA A N 1
ATOM 891 C CA . ALA A 1 112 ? -9.312 29.469 -8.844 1 95.81 112 ALA A CA 1
ATOM 892 C C . ALA A 1 112 ? -10.219 28.984 -7.723 1 95.81 112 ALA A C 1
ATOM 894 O O . ALA A 1 112 ? -11.008 29.766 -7.176 1 95.81 112 ALA A O 1
ATOM 895 N N . CYS A 1 113 ? -10.211 27.703 -7.449 1 95.62 113 CYS A N 1
ATOM 896 C CA . CYS A 1 113 ? -10.789 27.109 -6.25 1 95.62 113 CYS A CA 1
ATOM 897 C C . CYS A 1 113 ? -9.703 26.75 -5.242 1 95.62 113 CYS A C 1
ATOM 899 O O . CYS A 1 113 ? -8.891 25.859 -5.488 1 95.62 113 CYS A O 1
ATOM 901 N N . SER A 1 114 ? -9.602 27.531 -4.191 1 94.12 114 SER A N 1
ATOM 902 C CA . SER A 1 114 ? -8.641 27.297 -3.121 1 94.12 114 SER A CA 1
ATOM 903 C C . SER A 1 114 ? -9.297 26.609 -1.926 1 94.12 114 SER A C 1
ATOM 905 O O . SER A 1 114 ? -10.297 27.109 -1.396 1 94.12 114 SER A O 1
ATOM 907 N N . ILE A 1 115 ? -8.812 25.469 -1.563 1 92.12 115 ILE A N 1
ATOM 908 C CA . ILE A 1 115 ? -9.359 24.656 -0.482 1 92.12 115 ILE A CA 1
ATOM 909 C C . ILE A 1 115 ? -8.359 24.578 0.667 1 92.12 115 ILE A C 1
ATOM 911 O O . ILE A 1 115 ? -7.203 24.188 0.472 1 92.12 115 ILE A O 1
ATOM 915 N N . TYR A 1 116 ? -8.852 25.062 1.861 1 85.44 116 TYR A N 1
ATOM 916 C CA . TYR A 1 116 ? -7.949 25.188 2.998 1 85.44 116 TYR A CA 1
ATOM 917 C C . TYR A 1 116 ? -8.414 24.328 4.164 1 85.44 116 TYR A C 1
ATOM 919 O O . TYR A 1 116 ? -9.555 23.859 4.184 1 85.44 116 TYR A O 1
ATOM 927 N N . ASP A 1 117 ? -7.5 24.109 5.035 1 81.06 117 ASP A N 1
ATOM 928 C CA . ASP A 1 117 ? -7.746 23.672 6.406 1 81.06 117 ASP A CA 1
ATOM 929 C C . ASP A 1 117 ? -8.445 22.328 6.43 1 81.06 117 ASP A C 1
ATOM 931 O O . ASP A 1 117 ? -9.406 22.125 7.184 1 81.06 117 ASP A O 1
ATOM 935 N N . PHE A 1 118 ? -7.98 21.5 5.547 1 79.44 118 PHE A N 1
ATOM 936 C CA . PHE A 1 118 ? -8.609 20.188 5.59 1 79.44 118 PHE A CA 1
ATOM 937 C C . PHE A 1 118 ? -7.617 19.125 6.051 1 79.44 118 PHE A C 1
ATOM 939 O O . PHE A 1 118 ? -6.406 19.312 5.926 1 79.44 118 PHE A O 1
ATOM 946 N N . TYR A 1 119 ? -8.094 18.172 6.73 1 71.56 119 TYR A N 1
ATOM 947 C CA . TYR A 1 119 ? -7.402 16.984 7.215 1 71.56 119 TYR A CA 1
ATOM 948 C C . TYR A 1 119 ? -8.328 15.766 7.195 1 71.56 119 TYR A C 1
ATOM 950 O O . TYR A 1 119 ? -9.516 15.883 7.492 1 71.56 119 TYR A O 1
ATOM 958 N N . PRO A 1 120 ? -7.84 14.773 6.684 1 68.56 120 PRO A N 1
ATOM 959 C CA . PRO A 1 120 ? -6.508 14.367 6.227 1 68.56 120 PRO A CA 1
ATOM 960 C C . PRO A 1 120 ? -6.176 14.891 4.832 1 68.56 120 PRO A C 1
ATOM 962 O O . PRO A 1 120 ? -6.969 15.625 4.238 1 68.56 120 PRO A O 1
ATOM 965 N N . LYS A 1 121 ? -5.031 14.516 4.262 1 68.44 121 LYS A N 1
ATOM 966 C CA . LYS A 1 121 ? -4.406 15.07 3.061 1 68.44 121 LYS A CA 1
ATOM 967 C C . LYS A 1 121 ? -5.27 14.812 1.827 1 68.44 121 LYS A C 1
ATOM 969 O O . LYS A 1 121 ? -5.316 15.641 0.916 1 68.44 121 LYS A O 1
ATOM 974 N N . TYR A 1 122 ? -6.062 13.758 1.767 1 66.75 122 TYR A N 1
ATOM 975 C CA . TYR A 1 122 ? -6.66 13.422 0.479 1 66.75 122 TYR A CA 1
ATOM 976 C C . TYR A 1 122 ? -8.055 14.023 0.355 1 66.75 122 TYR A C 1
ATOM 978 O O . TYR A 1 122 ? -8.906 13.82 1.225 1 66.75 122 TYR A O 1
ATOM 986 N N . ILE A 1 123 ? -8.172 14.898 -0.52 1 76.62 123 ILE A N 1
ATOM 987 C CA . ILE A 1 123 ? -9.492 15.414 -0.885 1 76.62 123 ILE A CA 1
ATOM 988 C C . ILE A 1 123 ? -9.648 15.391 -2.402 1 76.62 123 ILE A C 1
ATOM 990 O O . ILE A 1 123 ? -8.672 15.516 -3.141 1 76.62 123 ILE A O 1
ATOM 994 N N . LYS A 1 124 ? -10.844 15.094 -2.92 1 80.69 124 LYS A N 1
ATOM 995 C CA . LYS A 1 124 ? -11.148 15.141 -4.348 1 80.69 124 LYS A CA 1
ATOM 996 C C . LYS A 1 124 ? -11.727 16.5 -4.738 1 80.69 124 LYS A C 1
ATOM 998 O O . LYS A 1 124 ? -12.695 16.969 -4.133 1 80.69 124 LYS A O 1
ATOM 1003 N N . VAL A 1 125 ? -11.125 17.109 -5.734 1 88.31 125 VAL A N 1
ATOM 1004 C CA . VAL A 1 125 ? -11.602 18.406 -6.227 1 88.31 125 VAL A CA 1
ATOM 1005 C C . VAL A 1 125 ? -12.203 18.234 -7.621 1 88.31 125 VAL A C 1
ATOM 1007 O O . VAL A 1 125 ? -11.555 17.688 -8.516 1 88.31 125 VAL A O 1
ATOM 1010 N N . THR A 1 126 ? -13.43 18.594 -7.77 1 90.56 126 THR A N 1
ATOM 1011 C CA . THR A 1 126 ? -14.102 18.484 -9.062 1 90.56 126 THR A CA 1
ATOM 1012 C C . THR A 1 126 ? -14.758 19.797 -9.453 1 90.56 126 THR A C 1
ATOM 1014 O O . THR A 1 126 ? -15.32 20.5 -8.602 1 90.56 126 THR A O 1
ATOM 1017 N N . TRP A 1 127 ? -14.672 20.141 -10.758 1 92.94 127 TRP A N 1
ATOM 1018 C CA . TRP A 1 127 ? -15.359 21.297 -11.32 1 92.94 127 TRP A CA 1
ATOM 1019 C C . TRP A 1 127 ? -16.656 20.891 -12.008 1 92.94 127 TRP A C 1
ATOM 1021 O O . TRP A 1 127 ? -16.672 19.906 -12.766 1 92.94 127 TRP A O 1
ATOM 1031 N N . LEU A 1 128 ? -17.703 21.625 -11.695 1 92.5 128 LEU A N 1
ATOM 1032 C CA . LEU A 1 128 ? -18.984 21.375 -12.352 1 92.5 128 LEU A CA 1
ATOM 1033 C C . LEU A 1 128 ? -19.469 22.625 -13.078 1 92.5 128 LEU A C 1
ATOM 1035 O O . LEU A 1 128 ? -19.359 23.734 -12.555 1 92.5 128 LEU A O 1
ATOM 1039 N N . ARG A 1 129 ? -19.922 22.359 -14.328 1 87.31 129 ARG A N 1
ATOM 1040 C CA . ARG A 1 129 ? -20.656 23.359 -15.086 1 87.31 129 ARG A CA 1
ATOM 1041 C C . ARG A 1 129 ? -22.078 22.906 -15.375 1 87.31 129 ARG A C 1
ATOM 1043 O O . ARG A 1 129 ? -22.281 21.938 -16.109 1 87.31 129 ARG A O 1
ATOM 1050 N N . ASN A 1 130 ? -23.016 23.594 -14.773 1 88.81 130 ASN A N 1
ATOM 1051 C CA . ASN A 1 130 ? -24.406 23.203 -14.906 1 88.81 130 ASN A CA 1
ATOM 1052 C C . ASN A 1 130 ? -24.625 21.75 -14.539 1 88.81 130 ASN A C 1
ATOM 1054 O O . ASN A 1 130 ? -25.266 21 -15.281 1 88.81 130 ASN A O 1
ATOM 1058 N N . GLY A 1 131 ? -23.875 21.312 -13.492 1 89.38 131 GLY A N 1
ATOM 1059 C CA . GLY A 1 131 ? -24.047 19.984 -12.953 1 89.38 131 GLY A CA 1
ATOM 1060 C C . GLY A 1 131 ? -23.234 18.922 -13.68 1 89.38 131 GLY A C 1
ATOM 1061 O O . GLY A 1 131 ? -23.234 17.75 -13.297 1 89.38 131 GLY A O 1
ATOM 1062 N N . GLN A 1 132 ? -22.547 19.438 -14.727 1 89.81 132 GLN A N 1
ATOM 1063 C CA . GLN A 1 132 ? -21.75 18.5 -15.5 1 89.81 132 GLN A CA 1
ATOM 1064 C C . GLN A 1 132 ? -20.266 18.656 -15.188 1 89.81 132 GLN A C 1
ATOM 1066 O O . GLN A 1 132 ? -19.766 19.781 -15.078 1 89.81 132 GLN A O 1
ATOM 1071 N N . ARG A 1 133 ? -19.516 17.547 -15.016 1 89.25 133 ARG A N 1
ATOM 1072 C CA . ARG A 1 133 ? -18.094 17.547 -14.711 1 89.25 133 ARG A CA 1
ATOM 1073 C C . ARG A 1 133 ? -17.297 18.188 -15.844 1 89.25 133 ARG A C 1
ATOM 1075 O O . ARG A 1 133 ? -17.547 17.906 -17.016 1 89.25 133 ARG A O 1
ATOM 1082 N N . VAL A 1 134 ? -16.406 19.109 -15.453 1 88.81 134 VAL A N 1
ATOM 1083 C CA . VAL A 1 134 ? -15.5 19.75 -16.391 1 88.81 134 VAL A CA 1
ATOM 1084 C C . VAL A 1 134 ? -14.07 19.281 -16.125 1 88.81 134 VAL A C 1
ATOM 1086 O O . VAL A 1 134 ? -13.547 19.438 -15.023 1 88.81 134 VAL A O 1
ATOM 1089 N N . THR A 1 135 ? -13.43 18.688 -17.109 1 89.5 135 THR A N 1
ATOM 1090 C CA . THR A 1 135 ? -12.07 18.188 -16.922 1 89.5 135 THR A CA 1
ATOM 1091 C C . THR A 1 135 ? -11.094 18.938 -17.812 1 89.5 135 THR A C 1
ATOM 1093 O O . THR A 1 135 ? -9.883 18.922 -17.578 1 89.5 135 THR A O 1
ATOM 1096 N N . SER A 1 136 ? -11.602 19.578 -18.781 1 89.06 136 SER A N 1
ATOM 1097 C CA . SER A 1 136 ? -10.734 20.312 -19.688 1 89.06 136 SER A CA 1
ATOM 1098 C C . SER A 1 136 ? -10.328 21.656 -19.094 1 89.06 136 SER A C 1
ATOM 1100 O O . SER A 1 136 ? -11.102 22.281 -18.375 1 89.06 136 SER A O 1
ATOM 1102 N N . ASN A 1 137 ? -9.07 22.125 -19.406 1 92.31 137 ASN A N 1
ATOM 1103 C CA . ASN A 1 137 ? -8.531 23.422 -19 1 92.31 137 ASN A CA 1
ATOM 1104 C C . ASN A 1 137 ? -8.508 23.578 -17.484 1 92.31 137 ASN A C 1
ATOM 1106 O O . ASN A 1 137 ? -8.781 24.672 -16.969 1 92.31 137 ASN A O 1
ATOM 1110 N N . THR A 1 138 ? -8.445 22.438 -16.828 1 93.44 138 THR A N 1
ATOM 1111 C CA . THR A 1 138 ? -8.328 22.453 -15.375 1 93.44 138 THR A CA 1
ATOM 1112 C C . THR A 1 138 ? -6.949 21.953 -14.938 1 93.44 138 THR A C 1
ATOM 1114 O O . THR A 1 138 ? -6.367 21.078 -15.578 1 93.44 138 THR A O 1
ATOM 1117 N N . THR A 1 139 ? -6.324 22.609 -13.922 1 92.75 139 THR A N 1
ATOM 1118 C CA . THR A 1 139 ? -5.078 22.203 -13.281 1 92.75 139 THR A CA 1
ATOM 1119 C C . THR A 1 139 ? -5.219 22.203 -11.766 1 92.75 139 THR A C 1
ATOM 1121 O O . THR A 1 139 ? -5.75 23.156 -11.188 1 92.75 139 THR A O 1
ATOM 1124 N N . THR A 1 140 ? -4.848 21.078 -11.172 1 91.56 140 THR A N 1
ATOM 1125 C CA . THR A 1 140 ? -4.891 20.984 -9.719 1 91.56 140 THR A CA 1
ATOM 1126 C C . THR A 1 140 ? -3.498 20.734 -9.148 1 91.56 140 THR A C 1
ATOM 1128 O O . THR A 1 140 ? -2.754 19.891 -9.656 1 91.56 140 THR A O 1
ATOM 1131 N N . THR A 1 141 ? -3.121 21.516 -8.148 1 90.19 141 THR A N 1
ATOM 1132 C CA . THR A 1 141 ? -1.829 21.359 -7.492 1 90.19 141 THR A CA 1
ATOM 1133 C C . THR A 1 141 ? -1.799 20.094 -6.645 1 90.19 141 THR A C 1
ATOM 1135 O O . THR A 1 141 ? -2.842 19.5 -6.387 1 90.19 141 THR A O 1
ATOM 1138 N N . GLU A 1 142 ? -0.556 19.703 -6.223 1 85.44 142 GLU A N 1
ATOM 1139 C CA . GLU A 1 142 ? -0.451 18.75 -5.129 1 85.44 142 GLU A CA 1
ATOM 1140 C C . GLU A 1 142 ? -0.921 19.344 -3.811 1 85.44 142 GLU A C 1
ATOM 1142 O O . GLU A 1 142 ? -1.053 20.578 -3.695 1 85.44 142 GLU A O 1
ATOM 1147 N N . GLU A 1 143 ? -1.375 18.406 -2.846 1 84.19 143 GLU A N 1
ATOM 1148 C CA . GLU A 1 143 ? -1.728 18.891 -1.516 1 84.19 143 GLU A CA 1
ATOM 1149 C C . GLU A 1 143 ? -0.52 19.516 -0.818 1 84.19 143 GLU A C 1
ATOM 1151 O O . GLU A 1 143 ? 0.58 18.953 -0.858 1 84.19 143 GLU A O 1
ATOM 1156 N N . LEU A 1 144 ? -0.731 20.734 -0.403 1 82.75 144 LEU A N 1
ATOM 1157 C CA . LEU A 1 144 ? 0.313 21.484 0.292 1 82.75 144 LEU A CA 1
ATOM 1158 C C . LEU A 1 144 ? 0.003 21.594 1.781 1 82.75 144 LEU A C 1
ATOM 1160 O O . LEU A 1 144 ? -1.164 21.578 2.18 1 82.75 144 LEU A O 1
ATOM 1164 N N . PRO A 1 145 ? 1.056 21.625 2.541 1 76.31 145 PRO A N 1
ATOM 1165 C CA . PRO A 1 145 ? 0.81 21.875 3.965 1 76.31 145 PRO A CA 1
ATOM 1166 C C . PRO A 1 145 ? 0.187 23.234 4.23 1 76.31 145 PRO A C 1
ATOM 1168 O O . PRO A 1 145 ? 0.508 24.203 3.543 1 76.31 145 PRO A O 1
ATOM 1171 N N . ASP A 1 146 ? -0.937 23.25 5 1 75.62 146 ASP A N 1
ATOM 1172 C CA . ASP A 1 146 ? -1.497 24.469 5.562 1 75.62 146 ASP A CA 1
ATOM 1173 C C . ASP A 1 146 ? -1.021 24.688 7 1 75.62 146 ASP A C 1
ATOM 1175 O O . ASP A 1 146 ? 0.051 24.203 7.379 1 75.62 146 ASP A O 1
ATOM 1179 N N . ALA A 1 147 ? -1.733 25.578 7.699 1 68.12 147 ALA A N 1
ATOM 1180 C CA . ALA A 1 147 ? -1.4 25.734 9.117 1 68.12 147 ALA A CA 1
ATOM 1181 C C . ALA A 1 147 ? -1.957 24.562 9.938 1 68.12 147 ALA A C 1
ATOM 1183 O O . ALA A 1 147 ? -2.947 23.938 9.547 1 68.12 147 ALA A O 1
ATOM 1184 N N . ASP A 1 148 ? -1.376 24.312 11.055 1 67.81 148 ASP A N 1
ATOM 1185 C CA . ASP A 1 148 ? -1.903 23.438 12.094 1 67.81 148 ASP A CA 1
ATOM 1186 C C . ASP A 1 148 ? -2.201 22.047 11.547 1 67.81 148 ASP A C 1
ATOM 1188 O O . ASP A 1 148 ? -3.244 21.469 11.852 1 67.81 148 ASP A O 1
ATOM 1192 N N . TRP A 1 149 ? -1.488 21.531 10.578 1 67.69 149 TRP A N 1
ATOM 1193 C CA . TRP A 1 149 ? -1.556 20.172 10.047 1 67.69 149 TRP A CA 1
ATOM 1194 C C . TRP A 1 149 ? -2.662 20.047 9.008 1 67.69 149 TRP A C 1
ATOM 1196 O O . TRP A 1 149 ? -3.02 18.938 8.602 1 67.69 149 TRP A O 1
ATOM 1206 N N . PHE A 1 150 ? -3.164 21.125 8.805 1 73.12 150 PHE A N 1
ATOM 1207 C CA . PHE A 1 150 ? -4.156 21.141 7.734 1 73.12 150 PHE A CA 1
ATOM 1208 C C . PHE A 1 150 ? -3.48 21.266 6.375 1 73.12 150 PHE A C 1
ATOM 1210 O O . PHE A 1 150 ? -2.297 21.594 6.289 1 73.12 150 PHE A O 1
ATOM 1217 N N . TYR A 1 151 ? -4.133 20.75 5.48 1 80.06 151 TYR A N 1
ATOM 1218 C CA . TYR A 1 151 ? -3.639 20.797 4.109 1 80.06 151 TYR A CA 1
ATOM 1219 C C . TYR A 1 151 ? -4.406 21.828 3.287 1 80.06 151 TYR A C 1
ATOM 1221 O O . TYR A 1 151 ? -5.422 22.359 3.74 1 80.06 151 TYR A O 1
ATOM 1229 N N . GLN A 1 152 ? -3.783 22.188 2.23 1 88 152 GLN A N 1
ATOM 1230 C CA . GLN A 1 152 ? -4.465 23.031 1.258 1 88 152 GLN A CA 1
ATOM 1231 C C . GLN A 1 152 ? -4.254 22.531 -0.164 1 88 152 GLN A C 1
ATOM 1233 O O . GLN A 1 152 ? -3.277 21.828 -0.437 1 88 152 GLN A O 1
ATOM 1238 N N . ILE A 1 153 ? -5.145 22.688 -0.978 1 91.06 153 ILE A N 1
ATOM 1239 C CA . ILE A 1 153 ? -5.039 22.328 -2.387 1 91.06 153 ILE A CA 1
ATOM 1240 C C . ILE A 1 153 ? -5.676 23.406 -3.248 1 91.06 153 ILE A C 1
ATOM 1242 O O . ILE A 1 153 ? -6.609 24.094 -2.809 1 91.06 153 ILE A O 1
ATOM 1246 N N . HIS A 1 154 ? -5.09 23.656 -4.414 1 94.25 154 HIS A N 1
ATOM 1247 C CA . HIS A 1 154 ? -5.609 24.672 -5.328 1 94.25 154 HIS A CA 1
ATOM 1248 C C . HIS A 1 154 ? -5.93 24.062 -6.691 1 94.25 154 HIS A C 1
ATOM 1250 O O . HIS A 1 154 ? -5.168 23.234 -7.203 1 94.25 154 HIS A O 1
ATOM 1256 N N . SER A 1 155 ? -7.027 24.344 -7.18 1 95.69 155 SER A N 1
ATOM 1257 C CA . SER A 1 155 ? -7.441 23.938 -8.516 1 95.69 155 SER A CA 1
ATOM 1258 C C . SER A 1 155 ? -7.832 25.141 -9.367 1 95.69 155 SER A C 1
ATOM 1260 O O . SER A 1 155 ? -8.469 26.078 -8.875 1 95.69 155 SER A O 1
ATOM 1262 N N . TYR A 1 156 ? -7.465 25.078 -10.633 1 95.25 156 TYR A N 1
ATOM 1263 C CA . TYR A 1 156 ? -7.664 26.203 -11.539 1 95.25 156 TYR A CA 1
ATOM 1264 C C . TYR A 1 156 ? -8.477 25.781 -12.766 1 95.25 156 TYR A C 1
ATOM 1266 O O . TYR A 1 156 ? -8.266 24.703 -13.312 1 95.25 156 TYR A O 1
ATOM 1274 N N . LEU A 1 157 ? -9.398 26.625 -13.148 1 95.69 157 LEU A N 1
ATOM 1275 C CA . LEU A 1 157 ? -10.195 26.438 -14.359 1 95.69 157 LEU A CA 1
ATOM 1276 C C . LEU A 1 157 ? -10.031 27.625 -15.297 1 95.69 157 LEU A C 1
ATOM 1278 O O . LEU A 1 157 ? -10.32 28.766 -14.922 1 95.69 157 LEU A O 1
ATOM 1282 N N . GLU A 1 158 ? -9.547 27.344 -16.422 1 94.81 158 GLU A N 1
ATOM 1283 C CA . GLU A 1 158 ? -9.477 28.375 -17.453 1 94.81 158 GLU A CA 1
ATOM 1284 C C . GLU A 1 158 ? -10.695 28.328 -18.375 1 94.81 158 GLU A C 1
ATOM 1286 O O . GLU A 1 158 ? -11.078 27.25 -18.844 1 94.81 158 GLU A O 1
ATOM 1291 N N . TYR A 1 159 ? -11.312 29.625 -18.531 1 91.44 159 TYR A N 1
ATOM 1292 C CA . TYR A 1 159 ? -12.469 29.688 -19.422 1 91.44 159 TYR A CA 1
ATOM 1293 C C . TYR A 1 159 ? -12.555 31.047 -20.094 1 91.44 159 TYR A C 1
ATOM 1295 O O . TYR A 1 159 ? -11.898 32 -19.672 1 91.44 159 TYR A O 1
ATOM 1303 N N . THR A 1 160 ? -13.289 31.109 -21.203 1 90.75 160 THR A N 1
ATOM 1304 C CA . THR A 1 160 ? -13.539 32.344 -21.922 1 90.75 160 THR A CA 1
ATOM 1305 C C . THR A 1 160 ? -15.016 32.719 -21.859 1 90.75 160 THR A C 1
ATOM 1307 O O . THR A 1 160 ? -15.867 31.969 -22.328 1 90.75 160 THR A O 1
ATOM 1310 N N . PRO A 1 161 ? -15.18 33.969 -21.281 1 85.94 161 PRO A N 1
ATOM 1311 C CA . PRO A 1 161 ? -16.578 34.406 -21.25 1 85.94 161 PRO A CA 1
ATOM 1312 C C . PRO A 1 161 ? -17.141 34.656 -22.641 1 85.94 161 PRO A C 1
ATOM 1314 O O . PRO A 1 161 ? -16.406 35.062 -23.547 1 85.94 161 PRO A O 1
ATOM 1317 N N . ARG A 1 162 ? -18.469 34.344 -22.891 1 79.88 162 ARG A N 1
ATOM 1318 C CA . ARG A 1 162 ? -19.156 34.656 -24.141 1 79.88 162 ARG A CA 1
ATOM 1319 C C . ARG A 1 162 ? -19.75 36.062 -24.094 1 79.88 162 ARG A C 1
ATOM 1321 O O . ARG A 1 162 ? -20.062 36.562 -23.016 1 79.88 162 ARG A O 1
ATOM 1328 N N . MET B 1 1 ? -2.527 -3.066 -3.322 1 19.61 1 MET B N 1
ATOM 1329 C CA . MET B 1 1 ? -3.111 -1.741 -3.133 1 19.61 1 MET B CA 1
ATOM 1330 C C . MET B 1 1 ? -3.67 -1.59 -1.722 1 19.61 1 MET B C 1
ATOM 1332 O O . MET B 1 1 ? -4.609 -2.295 -1.343 1 19.61 1 MET B O 1
ATOM 1336 N N . ILE B 1 2 ? -2.873 -1.204 -0.802 1 26.05 2 ILE B N 1
ATOM 1337 C CA . ILE B 1 2 ? -3.342 -0.988 0.562 1 26.05 2 ILE B CA 1
ATOM 1338 C C . ILE B 1 2 ? -4.555 -0.058 0.55 1 26.05 2 ILE B C 1
ATOM 1340 O O . ILE B 1 2 ? -4.438 1.115 0.186 1 26.05 2 ILE B O 1
ATOM 1344 N N . GLN B 1 3 ? -5.668 -0.641 0.157 1 26.45 3 GLN B N 1
ATOM 1345 C CA . GLN B 1 3 ? -6.93 0.086 0.237 1 26.45 3 GLN B CA 1
ATOM 1346 C C . GLN B 1 3 ? -7.164 0.629 1.645 1 26.45 3 GLN B C 1
ATOM 1348 O O . GLN B 1 3 ? -7.512 -0.124 2.557 1 26.45 3 GLN B O 1
ATOM 1353 N N . HIS B 1 4 ? -6.344 1.352 2.139 1 28.73 4 HIS B N 1
ATOM 1354 C CA . HIS B 1 4 ? -6.684 1.659 3.525 1 28.73 4 HIS B CA 1
ATOM 1355 C C . HIS B 1 4 ? -8.039 2.355 3.619 1 28.73 4 HIS B C 1
ATOM 1357 O O . HIS B 1 4 ? -8.82 2.068 4.523 1 28.73 4 HIS B O 1
ATOM 1363 N N . ARG B 1 5 ? -8.289 3.615 3.094 1 36.47 5 ARG B N 1
ATOM 1364 C CA . ARG B 1 5 ? -8.93 4.449 4.102 1 36.47 5 ARG B CA 1
ATOM 1365 C C . ARG B 1 5 ? -10.438 4.234 4.113 1 36.47 5 ARG B C 1
ATOM 1367 O O . ARG B 1 5 ? -11.109 4.445 3.1 1 36.47 5 ARG B O 1
ATOM 1374 N N . LYS B 1 6 ? -10.969 3.305 4.684 1 34.66 6 LYS B N 1
ATOM 1375 C CA . LYS B 1 6 ? -12.406 3.506 4.855 1 34.66 6 LYS B CA 1
ATOM 1376 C C . LYS B 1 6 ? -12.703 4.891 5.43 1 34.66 6 LYS B C 1
ATOM 1378 O O . LYS B 1 6 ? -11.82 5.523 6.016 1 34.66 6 LYS B O 1
ATOM 1383 N N . GLY B 1 7 ? -13.953 5.355 5.645 1 34.41 7 GLY B N 1
ATOM 1384 C CA . GLY B 1 7 ? -14.711 6.551 5.988 1 34.41 7 GLY B CA 1
ATOM 1385 C C . GLY B 1 7 ? -14.234 7.207 7.27 1 34.41 7 GLY B C 1
ATOM 1386 O O . GLY B 1 7 ? -14.109 8.43 7.34 1 34.41 7 GLY B O 1
ATOM 1387 N N . GLY B 1 8 ? -14.477 6.613 8.586 1 40.38 8 GLY B N 1
ATOM 1388 C CA . GLY B 1 8 ? -14.57 7.324 9.852 1 40.38 8 GLY B CA 1
ATOM 1389 C C . GLY B 1 8 ? -13.227 7.809 10.359 1 40.38 8 GLY B C 1
ATOM 1390 O O . GLY B 1 8 ? -12.18 7.43 9.828 1 40.38 8 GLY B O 1
ATOM 1391 N N . GLY B 1 9 ? -13.008 8.875 11.539 1 49.12 9 GLY B N 1
ATOM 1392 C CA . GLY B 1 9 ? -12.102 9.578 12.438 1 49.12 9 GLY B CA 1
ATOM 1393 C C . GLY B 1 9 ? -10.953 8.711 12.922 1 49.12 9 GLY B C 1
ATOM 1394 O O . GLY B 1 9 ? -10.242 9.086 13.867 1 49.12 9 GLY B O 1
ATOM 1395 N N . LEU B 1 10 ? -10.766 7.445 12.633 1 59.78 10 LEU B N 1
ATOM 1396 C CA . LEU B 1 10 ? -9.828 6.598 13.367 1 59.78 10 LEU B CA 1
ATOM 1397 C C . LEU B 1 10 ? -8.445 6.633 12.719 1 59.78 10 LEU B C 1
ATOM 1399 O O . LEU B 1 10 ? -8.328 6.59 11.492 1 59.78 10 LEU B O 1
ATOM 1403 N N . TYR B 1 11 ? -7.371 7.277 13.391 1 71.38 11 TYR B N 1
ATOM 1404 C CA . TYR B 1 11 ? -5.969 7.219 12.992 1 71.38 11 TYR B CA 1
ATOM 1405 C C . TYR B 1 11 ? -5.512 5.777 12.805 1 71.38 11 TYR B C 1
ATOM 1407 O O . TYR B 1 11 ? -5.969 4.879 13.516 1 71.38 11 TYR B O 1
ATOM 1415 N N . GLU B 1 12 ? -4.758 5.578 11.781 1 85.06 12 GLU B N 1
ATOM 1416 C CA . GLU B 1 12 ? -4.172 4.27 11.516 1 85.06 12 GLU B CA 1
ATOM 1417 C C . GLU B 1 12 ? -2.648 4.344 11.484 1 85.06 12 GLU B C 1
ATOM 1419 O O . GLU B 1 12 ? -2.078 5.242 10.859 1 85.06 12 GLU B O 1
ATOM 1424 N N . MET B 1 13 ? -2.104 3.453 12.305 1 90.44 13 MET B N 1
ATOM 1425 C CA . MET B 1 13 ? -0.651 3.307 12.289 1 90.44 13 MET B CA 1
ATOM 1426 C C . MET B 1 13 ? -0.239 2.062 11.508 1 90.44 13 MET B C 1
ATOM 1428 O O . MET B 1 13 ? -0.821 0.991 11.688 1 90.44 13 MET B O 1
ATOM 1432 N N . ASN B 1 14 ? 0.753 2.189 10.539 1 94.94 14 ASN B N 1
ATOM 1433 C CA . ASN B 1 14 ? 1.32 1.071 9.789 1 94.94 14 ASN B CA 1
ATOM 1434 C C . ASN B 1 14 ? 2.832 0.985 9.977 1 94.94 14 ASN B C 1
ATOM 1436 O O . ASN B 1 14 ? 3.539 1.982 9.812 1 94.94 14 ASN B O 1
ATOM 1440 N N . SER B 1 15 ? 3.27 -0.144 10.422 1 96.38 15 SER B N 1
ATOM 1441 C CA . SER B 1 15 ? 4.695 -0.462 10.406 1 96.38 15 SER B CA 1
ATOM 1442 C C . SER B 1 15 ? 5.039 -1.396 9.25 1 96.38 15 SER B C 1
ATOM 1444 O O . SER B 1 15 ? 4.488 -2.492 9.148 1 96.38 15 SER B O 1
ATOM 1446 N N . VAL B 1 16 ? 5.988 -0.98 8.43 1 96.94 16 VAL B N 1
ATOM 1447 C CA . VAL B 1 16 ? 6.309 -1.756 7.234 1 96.94 16 VAL B CA 1
ATOM 1448 C C . VAL B 1 16 ? 7.809 -2.051 7.195 1 96.94 16 VAL B C 1
ATOM 1450 O O . VAL B 1 16 ? 8.633 -1.137 7.277 1 96.94 16 VAL B O 1
ATOM 1453 N N . SER B 1 17 ? 8.141 -3.24 7.199 1 97.56 17 SER B N 1
ATOM 1454 C CA . SER B 1 17 ? 9.5 -3.693 6.922 1 97.56 17 SER B CA 1
ATOM 1455 C C . SER B 1 17 ? 9.578 -4.438 5.59 1 97.56 17 SER B C 1
ATOM 1457 O O . SER B 1 17 ? 8.906 -5.457 5.406 1 97.56 17 SER B O 1
ATOM 1459 N N . SER B 1 18 ? 10.336 -3.941 4.676 1 96.31 18 SER B N 1
ATOM 1460 C CA . SER B 1 18 ? 10.484 -4.516 3.342 1 96.31 18 SER B CA 1
ATOM 1461 C C . SER B 1 18 ? 11.938 -4.859 3.041 1 96.31 18 SER B C 1
ATOM 1463 O O . SER B 1 18 ? 12.852 -4.145 3.459 1 96.31 18 SER B O 1
ATOM 1465 N N . CYS B 1 19 ? 12.094 -5.977 2.35 1 95.12 19 CYS B N 1
ATOM 1466 C CA . CYS B 1 19 ? 13.453 -6.309 1.957 1 95.12 19 CYS B CA 1
ATOM 1467 C C . CYS B 1 19 ? 13.477 -7.023 0.611 1 95.12 19 CYS B C 1
ATOM 1469 O O . CYS B 1 19 ? 12.492 -7.648 0.218 1 95.12 19 CYS B O 1
ATOM 1471 N N . SER B 1 20 ? 14.508 -6.812 -0.149 1 90.06 20 SER B N 1
ATOM 1472 C CA . SER B 1 20 ? 15.008 -7.625 -1.254 1 90.06 20 SER B CA 1
ATOM 1473 C C . SER B 1 20 ? 16.422 -8.109 -0.983 1 90.06 20 SER B C 1
ATOM 1475 O O . SER B 1 20 ? 16.938 -7.98 0.134 1 90.06 20 SER B O 1
ATOM 1477 N N . ASP B 1 21 ? 17.016 -8.75 -1.951 1 85.38 21 ASP B N 1
ATOM 1478 C CA . ASP B 1 21 ? 18.375 -9.219 -1.749 1 85.38 21 ASP B CA 1
ATOM 1479 C C . ASP B 1 21 ? 19.328 -8.055 -1.486 1 85.38 21 ASP B C 1
ATOM 1481 O O . ASP B 1 21 ? 20.312 -8.203 -0.767 1 85.38 21 ASP B O 1
ATOM 1485 N N . THR B 1 22 ? 18.938 -6.898 -1.998 1 87.94 22 THR B N 1
ATOM 1486 C CA . THR B 1 22 ? 19.922 -5.832 -1.978 1 87.94 22 THR B CA 1
ATOM 1487 C C . THR B 1 22 ? 19.375 -4.602 -1.251 1 87.94 22 THR B C 1
ATOM 1489 O O . THR B 1 22 ? 20.141 -3.719 -0.863 1 87.94 22 THR B O 1
ATOM 1492 N N . ASP B 1 23 ? 18.109 -4.539 -1.147 1 92.5 23 ASP B N 1
ATOM 1493 C CA . ASP B 1 23 ? 17.516 -3.312 -0.627 1 92.5 23 ASP B CA 1
ATOM 1494 C C . ASP B 1 23 ? 16.594 -3.609 0.555 1 92.5 23 ASP B C 1
ATOM 1496 O O . ASP B 1 23 ? 16.141 -4.742 0.726 1 92.5 23 ASP B O 1
ATOM 1500 N N . GLY B 1 24 ? 16.469 -2.66 1.421 1 95.31 24 GLY B N 1
ATOM 1501 C CA . GLY B 1 24 ? 15.578 -2.777 2.57 1 95.31 24 GLY B CA 1
ATOM 1502 C C . GLY B 1 24 ? 14.984 -1.452 3.002 1 95.31 24 GLY B C 1
ATOM 1503 O O . GLY B 1 24 ? 15.57 -0.395 2.768 1 95.31 24 GLY B O 1
ATOM 1504 N N . GLU B 1 25 ? 13.844 -1.513 3.562 1 97.31 25 GLU B N 1
ATOM 1505 C CA . GLU B 1 25 ? 13.156 -0.345 4.113 1 97.31 25 GLU B CA 1
ATOM 1506 C C . GLU B 1 25 ? 12.438 -0.688 5.414 1 97.31 25 GLU B C 1
ATOM 1508 O O . GLU B 1 25 ? 11.984 -1.819 5.598 1 97.31 25 GLU B O 1
ATOM 1513 N N . ASP B 1 26 ? 12.445 0.186 6.316 1 97.44 26 ASP B N 1
ATOM 1514 C CA . ASP B 1 26 ? 11.656 0.133 7.539 1 97.44 26 ASP B CA 1
ATOM 1515 C C . ASP B 1 26 ? 11.031 1.491 7.848 1 97.44 26 ASP B C 1
ATOM 1517 O O . ASP B 1 26 ? 11.742 2.477 8.047 1 97.44 26 ASP B O 1
ATOM 1521 N N . VAL B 1 27 ? 9.672 1.543 7.859 1 96 27 VAL B N 1
ATOM 1522 C CA . VAL B 1 27 ? 9.008 2.84 7.953 1 96 27 VAL B CA 1
ATOM 1523 C C . VAL B 1 27 ? 7.789 2.729 8.867 1 96 27 VAL B C 1
ATOM 1525 O O . VAL B 1 27 ? 7.184 1.66 8.984 1 96 27 VAL B O 1
ATOM 1528 N N . LEU B 1 28 ? 7.574 3.777 9.555 1 93.94 28 LEU B N 1
ATOM 1529 C CA . LEU B 1 28 ? 6.328 3.973 10.289 1 93.94 28 LEU B CA 1
ATOM 1530 C C . LEU B 1 28 ? 5.438 4.988 9.586 1 93.94 28 LEU B C 1
ATOM 1532 O O . LEU B 1 28 ? 5.875 6.102 9.281 1 93.94 28 LEU B O 1
ATOM 1536 N N . ILE B 1 29 ? 4.199 4.645 9.32 1 90 29 ILE B N 1
ATOM 1537 C CA . ILE B 1 29 ? 3.266 5.465 8.555 1 90 29 ILE B CA 1
ATOM 1538 C C . ILE B 1 29 ? 2.023 5.75 9.391 1 90 29 ILE B C 1
ATOM 1540 O O . ILE B 1 29 ? 1.401 4.832 9.93 1 90 29 ILE B O 1
ATOM 1544 N N . LEU B 1 30 ? 1.749 6.957 9.578 1 86.19 30 LEU B N 1
ATOM 1545 C CA . LEU B 1 30 ? 0.506 7.387 10.211 1 86.19 30 LEU B CA 1
ATOM 1546 C C . LEU B 1 30 ? -0.438 8.008 9.188 1 86.19 30 LEU B C 1
ATOM 1548 O O . LEU B 1 30 ? -0.125 9.039 8.594 1 86.19 30 LEU B O 1
ATOM 1552 N N . ASP B 1 31 ? -1.585 7.418 9.047 1 77.31 31 ASP B N 1
ATOM 1553 C CA . ASP B 1 31 ? -2.605 7.895 8.117 1 77.31 31 ASP B CA 1
ATOM 1554 C C . ASP B 1 31 ? -1.992 8.25 6.762 1 77.31 31 ASP B C 1
ATOM 1556 O O . ASP B 1 31 ? -2.215 9.344 6.242 1 77.31 31 ASP B O 1
ATOM 1560 N N . ASP B 1 32 ? -1.142 7.414 6.238 1 74.44 32 ASP B N 1
ATOM 1561 C CA . ASP B 1 32 ? -0.566 7.473 4.898 1 74.44 32 ASP B CA 1
ATOM 1562 C C . ASP B 1 32 ? 0.634 8.414 4.859 1 74.44 32 ASP B C 1
ATOM 1564 O O . ASP B 1 32 ? 1.15 8.727 3.781 1 74.44 32 ASP B O 1
ATOM 1568 N N . GLU B 1 33 ? 1.025 8.984 5.996 1 76.81 33 GLU B N 1
ATOM 1569 C CA . GLU B 1 33 ? 2.209 9.836 6.074 1 76.81 33 GLU B CA 1
ATOM 1570 C C . GLU B 1 33 ? 3.338 9.148 6.836 1 76.81 33 GLU B C 1
ATOM 1572 O O . GLU B 1 33 ? 3.119 8.602 7.918 1 76.81 33 GLU B O 1
ATOM 1577 N N . VAL B 1 34 ? 4.492 9.211 6.258 1 86.12 34 VAL B N 1
ATOM 1578 C CA . VAL B 1 34 ? 5.648 8.641 6.941 1 86.12 34 VAL B CA 1
ATOM 1579 C C . VAL B 1 34 ? 6.031 9.516 8.125 1 86.12 34 VAL B C 1
ATOM 1581 O O . VAL B 1 34 ? 6.281 10.719 7.969 1 86.12 34 VAL B O 1
ATOM 1584 N N . VAL B 1 35 ? 6.082 8.945 9.281 1 86.62 35 VAL B N 1
ATOM 1585 C CA . VAL B 1 35 ? 6.414 9.719 10.469 1 86.62 35 VAL B CA 1
ATOM 1586 C C . VAL B 1 35 ? 7.805 9.328 10.969 1 86.62 35 VAL B C 1
ATOM 1588 O O . VAL B 1 35 ? 8.391 10.031 11.789 1 86.62 35 VAL B O 1
ATOM 1591 N N . TRP B 1 36 ? 8.297 8.18 10.508 1 91.75 36 TRP B N 1
ATOM 1592 C CA . TRP B 1 36 ? 9.641 7.715 10.836 1 91.75 36 TRP B CA 1
ATOM 1593 C C . TRP B 1 36 ? 10.133 6.707 9.797 1 91.75 36 TRP B C 1
ATOM 1595 O O . TRP B 1 36 ? 9.352 5.902 9.289 1 91.75 36 TRP B O 1
ATOM 1605 N N . TYR B 1 37 ? 11.391 6.754 9.508 1 95.56 37 TYR B N 1
ATOM 1606 C CA . TYR B 1 37 ? 11.977 5.719 8.656 1 95.56 37 TYR B CA 1
ATOM 1607 C C . TYR B 1 37 ? 13.438 5.488 9.008 1 95.56 37 TYR B C 1
ATOM 1609 O O . TYR B 1 37 ? 14.102 6.375 9.562 1 95.56 37 TYR B O 1
ATOM 1617 N N . ALA B 1 38 ? 13.883 4.34 8.695 1 96.94 38 ALA B N 1
ATOM 1618 C CA . ALA B 1 38 ? 15.289 4.008 8.898 1 96.94 38 ALA B CA 1
ATOM 1619 C C . ALA B 1 38 ? 16.125 4.387 7.676 1 96.94 38 ALA B C 1
ATOM 1621 O O . ALA B 1 38 ? 15.805 3.986 6.551 1 96.94 38 ALA B O 1
ATOM 1622 N N . ASP B 1 39 ? 17.109 5.188 7.84 1 96.19 39 ASP B N 1
ATOM 1623 C CA . ASP B 1 39 ? 18.141 5.426 6.828 1 96.19 39 ASP B CA 1
ATOM 1624 C C . ASP B 1 39 ? 19.312 4.473 7.008 1 96.19 39 ASP B C 1
ATOM 1626 O O . ASP B 1 39 ? 20.25 4.758 7.762 1 96.19 39 ASP B O 1
ATOM 1630 N N . PHE B 1 40 ? 19.203 3.375 6.309 1 96.62 40 PHE B N 1
ATOM 1631 C CA . PHE B 1 40 ? 20.188 2.314 6.512 1 96.62 40 PHE B CA 1
ATOM 1632 C C . PHE B 1 40 ? 21.547 2.729 5.965 1 96.62 40 PHE B C 1
ATOM 1634 O O . PHE B 1 40 ? 22.578 2.256 6.445 1 96.62 40 PHE B O 1
ATOM 1641 N N . ASN B 1 41 ? 21.562 3.602 4.961 1 95.38 41 ASN B N 1
ATOM 1642 C CA . ASN B 1 41 ? 22.828 4.102 4.445 1 95.38 41 ASN B CA 1
ATOM 1643 C C . ASN B 1 41 ? 23.562 4.945 5.484 1 95.38 41 ASN B C 1
ATOM 1645 O O . ASN B 1 41 ? 24.766 4.805 5.664 1 95.38 41 ASN B O 1
ATOM 1649 N N . LYS B 1 42 ? 22.828 5.777 6.172 1 96.81 42 LYS B N 1
ATOM 1650 C CA . LYS B 1 42 ? 23.406 6.641 7.191 1 96.81 42 LYS B CA 1
ATOM 1651 C C . LYS B 1 42 ? 23.359 5.98 8.562 1 96.81 42 LYS B C 1
ATOM 1653 O O . LYS B 1 42 ? 23.812 6.559 9.555 1 96.81 42 LYS B O 1
ATOM 1658 N N . ARG B 1 43 ? 22.828 4.828 8.711 1 95.75 43 ARG B N 1
ATOM 1659 C CA . ARG B 1 43 ? 22.734 4.02 9.922 1 95.75 43 ARG B CA 1
ATOM 1660 C C . ARG B 1 43 ? 22.047 4.793 11.047 1 95.75 43 ARG B C 1
ATOM 1662 O O . ARG B 1 43 ? 22.562 4.844 12.164 1 95.75 43 ARG B O 1
ATOM 1669 N N . LYS B 1 44 ? 20.953 5.43 10.719 1 96.12 44 LYS B N 1
ATOM 1670 C CA . LYS B 1 44 ? 20.172 6.16 11.719 1 96.12 44 LYS B CA 1
ATOM 1671 C C . LYS B 1 44 ? 18.703 6.195 11.359 1 96.12 44 LYS B C 1
ATOM 1673 O O . LYS B 1 44 ? 18.328 5.969 10.203 1 96.12 44 LYS B O 1
ATOM 1678 N N . GLY B 1 45 ? 17.844 6.453 12.375 1 94.56 45 GLY B N 1
ATOM 1679 C CA . GLY B 1 45 ? 16.438 6.73 12.148 1 94.56 45 GLY B CA 1
ATOM 1680 C C . GLY B 1 45 ? 16.156 8.188 11.844 1 94.56 45 GLY B C 1
ATOM 1681 O O . GLY B 1 45 ? 16.844 9.078 12.352 1 94.56 45 GLY B O 1
ATOM 1682 N N . VAL B 1 46 ? 15.148 8.477 11.055 1 93.06 46 VAL B N 1
ATOM 1683 C CA . VAL B 1 46 ? 14.789 9.836 10.68 1 93.06 46 VAL B CA 1
ATOM 1684 C C . VAL B 1 46 ? 13.352 10.125 11.102 1 93.06 46 VAL B C 1
ATOM 1686 O O . VAL B 1 46 ? 12.422 9.43 10.695 1 93.06 46 VAL B O 1
ATOM 1689 N N . ASP B 1 47 ? 13.227 11.062 11.93 1 88.31 47 ASP B N 1
ATOM 1690 C CA . ASP B 1 47 ? 11.938 11.625 12.305 1 88.31 47 ASP B CA 1
ATOM 1691 C C . ASP B 1 47 ? 11.383 12.516 11.195 1 88.31 47 ASP B C 1
ATOM 1693 O O . ASP B 1 47 ? 11.992 13.531 10.844 1 88.31 47 ASP B O 1
ATOM 1697 N N . SER B 1 48 ? 10.219 12.141 10.703 1 83.19 48 SER B N 1
ATOM 1698 C CA . SER B 1 48 ? 9.703 12.883 9.555 1 83.19 48 SER B CA 1
ATOM 1699 C C . SER B 1 48 ? 8.398 13.594 9.898 1 83.19 48 SER B C 1
ATOM 1701 O O . SER B 1 48 ? 7.613 13.922 9.008 1 83.19 48 SER B O 1
ATOM 1703 N N . LEU B 1 49 ? 8.164 13.68 11.156 1 77.44 49 LEU B N 1
ATOM 1704 C CA . LEU B 1 49 ? 7.039 14.5 11.594 1 77.44 49 LEU B CA 1
ATOM 1705 C C . LEU B 1 49 ? 7.258 15.961 11.219 1 77.44 49 LEU B C 1
ATOM 1707 O O . LEU B 1 49 ? 8.398 16.422 11.141 1 77.44 49 LEU B O 1
ATOM 1711 N N . PRO B 1 50 ? 6.203 16.547 10.945 1 68.19 50 PRO B N 1
ATOM 1712 C CA . PRO B 1 50 ? 6.375 17.969 10.672 1 68.19 50 PRO B CA 1
ATOM 1713 C C . PRO B 1 50 ? 7.035 18.719 11.828 1 68.19 50 PRO B C 1
ATOM 1715 O O . PRO B 1 50 ? 6.977 18.266 12.977 1 68.19 50 PRO B O 1
ATOM 1718 N N . ALA B 1 51 ? 7.625 19.891 11.547 1 65.56 51 ALA B N 1
ATOM 1719 C CA . ALA B 1 51 ? 8.406 20.641 12.516 1 65.56 51 ALA B CA 1
ATOM 1720 C C . ALA B 1 51 ? 7.555 21.062 13.711 1 65.56 51 ALA B C 1
ATOM 1722 O O . ALA B 1 51 ? 8.047 21.156 14.836 1 65.56 51 ALA B O 1
ATOM 1723 N N . PHE B 1 52 ? 6.309 21.219 13.484 1 65.38 52 PHE B N 1
ATOM 1724 C CA . PHE B 1 52 ? 5.449 21.75 14.539 1 65.38 52 PHE B CA 1
ATOM 1725 C C . PHE B 1 52 ? 4.977 20.641 15.469 1 65.38 52 PHE B C 1
ATOM 1727 O O . PHE B 1 52 ? 4.465 20.906 16.562 1 65.38 52 PHE B O 1
ATOM 1734 N N . ALA B 1 53 ? 5.152 19.469 15.055 1 70.88 53 ALA B N 1
ATOM 1735 C CA . ALA B 1 53 ? 4.75 18.344 15.898 1 70.88 53 ALA B CA 1
ATOM 1736 C C . ALA B 1 53 ? 5.762 18.109 17.016 1 70.88 53 ALA B C 1
ATOM 1738 O O . ALA B 1 53 ? 6.922 18.516 16.906 1 70.88 53 ALA B O 1
ATOM 1739 N N . ASP B 1 54 ? 5.242 17.578 18.125 1 75.62 54 ASP B N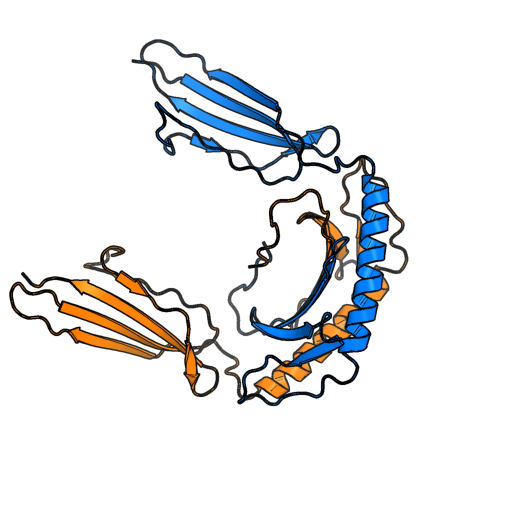 1
ATOM 1740 C CA . ASP B 1 54 ? 6.199 17.078 19.109 1 75.62 54 ASP B CA 1
ATOM 1741 C C . ASP B 1 54 ? 6.941 15.859 18.578 1 75.62 54 ASP B C 1
ATOM 1743 O O . ASP B 1 54 ? 6.332 14.961 17.984 1 75.62 54 ASP B O 1
ATOM 1747 N N . HIS B 1 55 ? 8.172 16.016 18.656 1 77.25 55 HIS B N 1
ATOM 1748 C CA . HIS B 1 55 ? 9.016 14.938 18.141 1 77.25 55 HIS B CA 1
ATOM 1749 C C . HIS B 1 55 ? 9.383 13.961 19.266 1 77.25 55 HIS B C 1
ATOM 1751 O O . HIS B 1 55 ? 10.148 14.297 20.156 1 77.25 55 HIS B O 1
ATOM 1757 N N . PRO B 1 56 ? 8.664 12.789 19.156 1 74.88 56 PRO B N 1
ATOM 1758 C CA . PRO B 1 56 ? 8.992 11.82 20.203 1 74.88 56 PRO B CA 1
ATOM 1759 C C . PRO B 1 56 ? 10.406 11.258 20.062 1 74.88 56 PRO B C 1
ATOM 1761 O O . PRO B 1 56 ? 11.023 11.375 19 1 74.88 56 PRO B O 1
ATOM 1764 N N . SER B 1 57 ? 10.883 10.766 21.281 1 75.25 57 SER B N 1
ATOM 1765 C CA . SER B 1 57 ? 12.164 10.078 21.234 1 75.25 57 SER B CA 1
ATOM 1766 C C . SER B 1 57 ? 12.047 8.734 20.516 1 75.25 57 SER B C 1
ATOM 1768 O O . SER B 1 57 ? 11.094 7.992 20.734 1 75.25 57 SER B O 1
ATOM 1770 N N . PHE B 1 58 ? 12.758 8.57 19.562 1 78.19 58 PHE B N 1
ATOM 1771 C CA . PHE B 1 58 ? 12.781 7.301 18.844 1 78.19 58 PHE B CA 1
ATOM 1772 C C . PHE B 1 58 ? 14.031 6.508 19.203 1 78.19 58 PHE B C 1
ATOM 1774 O O . PHE B 1 58 ? 14.594 5.816 18.344 1 78.19 58 PHE B O 1
ATOM 1781 N N . GLU B 1 59 ? 14.273 6.691 20.5 1 82.31 59 GLU B N 1
ATOM 1782 C CA . GLU B 1 59 ? 15.469 5.969 20.938 1 82.31 59 GLU B CA 1
ATOM 1783 C C . GLU B 1 59 ? 15.305 4.465 20.734 1 82.31 59 GLU B C 1
ATOM 1785 O O . GLU B 1 59 ? 14.266 3.895 21.078 1 82.31 59 GLU B O 1
ATOM 1790 N N . GLY B 1 60 ? 16.266 3.754 20.078 1 91.25 60 GLY B N 1
ATOM 1791 C CA . GLY B 1 60 ? 16.297 2.311 19.906 1 91.25 60 GLY B CA 1
ATOM 1792 C C . GLY B 1 60 ? 15.555 1.847 18.656 1 91.25 60 GLY B C 1
ATOM 1793 O O . GLY B 1 60 ? 15.641 0.675 18.281 1 91.25 60 GLY B O 1
ATOM 1794 N N . LYS B 1 61 ? 14.875 2.73 18.047 1 92.19 61 LYS B N 1
ATOM 1795 C CA . LYS B 1 61 ? 14.023 2.332 16.938 1 92.19 61 LYS B CA 1
ATOM 1796 C C . LYS B 1 61 ? 14.859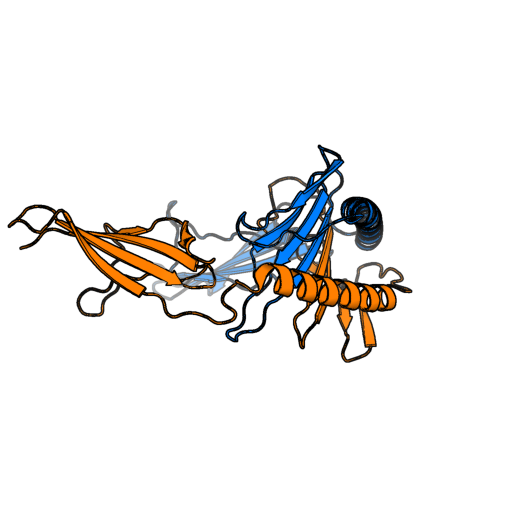 1.894 15.734 1 92.19 61 LYS B C 1
ATOM 1798 O O . LYS B 1 61 ? 14.469 0.987 14.992 1 92.19 61 LYS B O 1
ATOM 1803 N N . TYR B 1 62 ? 16.047 2.572 15.594 1 95.5 62 TYR B N 1
ATOM 1804 C CA . TYR B 1 62 ? 16.906 2.162 14.484 1 95.5 62 TYR B CA 1
ATOM 1805 C C . TYR B 1 62 ? 17.406 0.74 14.688 1 95.5 62 TYR B C 1
ATOM 1807 O O . TYR B 1 62 ? 17.453 -0.051 13.742 1 95.5 62 TYR B O 1
ATOM 1815 N N . GLU B 1 63 ? 17.766 0.358 15.891 1 97 63 GLU B N 1
ATOM 1816 C CA . GLU B 1 63 ? 18.203 -1.003 16.172 1 97 63 GLU B CA 1
ATOM 1817 C C . GLU B 1 63 ? 17.094 -2.012 15.922 1 97 63 GLU B C 1
ATOM 1819 O O . GLU B 1 63 ? 17.344 -3.105 15.406 1 97 63 GLU B O 1
ATOM 1824 N N . GLU B 1 64 ? 15.969 -1.642 16.297 1 95 64 GLU B N 1
ATOM 1825 C CA . GLU B 1 64 ? 14.82 -2.486 15.992 1 95 64 GLU B CA 1
ATOM 1826 C C . GLU B 1 64 ? 14.664 -2.682 14.492 1 95 64 GLU B C 1
ATOM 1828 O O . GLU B 1 64 ? 14.375 -3.787 14.031 1 95 64 GLU B O 1
ATOM 1833 N N . ALA B 1 65 ? 14.867 -1.595 13.742 1 97.19 65 ALA B N 1
ATOM 1834 C CA . ALA B 1 65 ? 14.766 -1.657 12.289 1 97.19 65 ALA B CA 1
ATOM 1835 C C . ALA B 1 65 ? 15.805 -2.611 11.703 1 97.19 65 ALA B C 1
ATOM 1837 O O . ALA B 1 65 ? 15.508 -3.363 10.773 1 97.19 65 ALA B O 1
ATOM 1838 N N . VAL B 1 66 ? 17 -2.568 12.234 1 97.69 66 VAL B N 1
ATOM 1839 C CA . VAL B 1 66 ? 18.047 -3.471 11.789 1 97.69 66 VAL B CA 1
ATOM 1840 C C . VAL B 1 66 ? 17.641 -4.918 12.039 1 97.69 66 VAL B C 1
ATOM 1842 O O . VAL B 1 66 ? 17.797 -5.773 11.164 1 97.69 66 VAL B O 1
ATOM 1845 N N . ALA B 1 67 ? 17.062 -5.156 13.227 1 97.06 67 ALA B N 1
ATOM 1846 C CA . ALA B 1 67 ? 16.594 -6.504 13.539 1 97.06 67 ALA B CA 1
ATOM 1847 C C . ALA B 1 67 ? 15.461 -6.918 12.602 1 97.06 67 ALA B C 1
ATOM 1849 O O . ALA B 1 67 ? 15.406 -8.062 12.148 1 97.06 67 ALA B O 1
ATOM 1850 N N . ASN B 1 68 ? 14.562 -6.035 12.312 1 96.69 68 ASN B N 1
ATOM 1851 C CA . ASN B 1 68 ? 13.469 -6.305 11.391 1 96.69 68 ASN B CA 1
ATOM 1852 C C . ASN B 1 68 ? 13.977 -6.695 10.008 1 96.69 68 ASN B C 1
ATOM 1854 O O . ASN B 1 68 ? 13.383 -7.551 9.344 1 96.69 68 ASN B O 1
ATOM 1858 N N . GLN B 1 69 ? 15.086 -6.07 9.547 1 97.44 69 GLN B N 1
ATOM 1859 C CA . GLN B 1 69 ? 15.664 -6.395 8.242 1 97.44 69 GLN B CA 1
ATOM 1860 C C . GLN B 1 69 ? 16.203 -7.82 8.227 1 97.44 69 GLN B C 1
ATOM 1862 O O . GLN B 1 69 ? 16.094 -8.516 7.215 1 97.44 69 GLN B O 1
ATOM 1867 N N . GLN B 1 70 ? 16.766 -8.258 9.359 1 96.25 70 GLN B N 1
ATOM 1868 C CA . GLN B 1 70 ? 17.234 -9.633 9.445 1 96.25 70 GLN B CA 1
ATOM 1869 C C . GLN B 1 70 ? 16.078 -10.617 9.344 1 96.25 70 GLN B C 1
ATOM 1871 O O . GLN B 1 70 ? 16.156 -11.602 8.602 1 96.25 70 GLN B O 1
ATOM 1876 N N . VAL B 1 71 ? 15.039 -10.359 10.047 1 94.69 71 VAL B N 1
ATOM 1877 C CA . VAL B 1 71 ? 13.852 -11.211 10.008 1 94.69 71 VAL B CA 1
ATOM 1878 C C . VAL B 1 71 ? 13.273 -11.219 8.594 1 94.69 71 VAL B C 1
ATOM 1880 O O . VAL B 1 71 ? 12.914 -12.273 8.07 1 94.69 71 VAL B O 1
ATOM 1883 N N . CYS B 1 72 ? 13.203 -10.07 7.992 1 95.5 72 CYS B N 1
ATOM 1884 C CA . CYS B 1 72 ? 12.672 -9.93 6.641 1 95.5 72 CYS B CA 1
ATOM 1885 C C . CYS B 1 72 ? 13.445 -10.797 5.656 1 95.5 72 CYS B C 1
ATOM 1887 O O . CYS B 1 72 ? 12.852 -11.539 4.875 1 95.5 72 CYS B O 1
ATOM 1889 N N . ARG B 1 73 ? 14.719 -10.711 5.715 1 94.12 73 ARG B N 1
ATOM 1890 C CA . ARG B 1 73 ? 15.547 -11.453 4.781 1 94.12 73 ARG B CA 1
ATOM 1891 C C . ARG B 1 73 ? 15.461 -12.953 5.047 1 94.12 73 ARG B C 1
ATOM 1893 O O . ARG B 1 73 ? 15.523 -13.758 4.117 1 94.12 73 ARG B O 1
ATOM 1900 N N . GLN B 1 74 ? 15.32 -13.344 6.297 1 91.88 74 GLN B N 1
ATOM 1901 C CA . GLN B 1 74 ? 15.094 -14.75 6.605 1 91.88 74 GLN B CA 1
ATOM 1902 C C . GLN B 1 74 ? 13.766 -15.234 6.039 1 91.88 74 GLN B C 1
ATOM 1904 O O . GLN B 1 74 ? 13.688 -16.328 5.484 1 91.88 74 GLN B O 1
ATOM 1909 N N . ASN B 1 75 ? 12.766 -14.43 6.23 1 91.31 75 ASN B N 1
ATOM 1910 C CA . ASN B 1 75 ? 11.461 -14.766 5.66 1 91.31 75 ASN B CA 1
ATOM 1911 C C . ASN B 1 75 ? 11.531 -14.898 4.141 1 91.31 75 ASN B C 1
ATOM 1913 O O . ASN B 1 75 ? 10.93 -15.797 3.562 1 91.31 75 ASN B O 1
ATOM 1917 N N . LEU B 1 76 ? 12.211 -13.984 3.551 1 89.62 76 LEU B N 1
ATOM 1918 C CA . LEU B 1 76 ? 12.383 -14.031 2.104 1 89.62 76 LEU B CA 1
ATOM 1919 C C . LEU B 1 76 ? 13.047 -15.328 1.676 1 89.62 76 LEU B C 1
ATOM 1921 O O . LEU B 1 76 ? 12.609 -15.969 0.717 1 89.62 76 LEU B O 1
ATOM 1925 N N . LYS B 1 77 ? 14.055 -15.703 2.389 1 87.62 77 LYS B N 1
ATOM 1926 C CA . LYS B 1 77 ? 14.75 -16.953 2.102 1 87.62 77 LYS B CA 1
ATOM 1927 C C . LYS B 1 77 ? 13.805 -18.141 2.225 1 87.62 77 LYS B C 1
ATOM 1929 O O . LYS B 1 77 ? 13.773 -19.016 1.354 1 87.62 77 LYS B O 1
ATOM 1934 N N . VAL B 1 78 ? 13.094 -18.203 3.254 1 86.81 78 VAL B N 1
ATOM 1935 C CA . VAL B 1 78 ? 12.148 -19.297 3.486 1 86.81 78 VAL B CA 1
ATOM 1936 C C . VAL B 1 78 ? 11.109 -19.312 2.369 1 86.81 78 VAL B C 1
ATOM 1938 O O . VAL B 1 78 ? 10.781 -20.391 1.843 1 86.81 78 VAL B O 1
ATOM 1941 N N . ALA B 1 79 ? 10.578 -18.172 2.047 1 83.56 79 ALA B N 1
ATOM 1942 C CA . ALA B 1 79 ? 9.57 -18.094 0.994 1 83.56 79 ALA B CA 1
ATOM 1943 C C . ALA B 1 79 ? 10.125 -18.594 -0.338 1 83.56 79 ALA B C 1
ATOM 1945 O O . ALA B 1 79 ? 9.438 -19.281 -1.082 1 83.56 79 ALA B O 1
ATOM 1946 N N . ARG B 1 80 ? 11.305 -18.203 -0.563 1 79.62 80 ARG B N 1
ATOM 1947 C CA . ARG B 1 80 ? 11.945 -18.656 -1.795 1 79.62 80 ARG B CA 1
ATOM 1948 C C . ARG B 1 80 ? 12.047 -20.172 -1.842 1 79.62 80 ARG B C 1
ATOM 1950 O O . ARG B 1 80 ? 11.797 -20.781 -2.885 1 79.62 80 ARG B O 1
ATOM 1957 N N . THR B 1 81 ? 12.453 -20.672 -0.729 1 79 81 THR B N 1
ATOM 1958 C CA . THR B 1 81 ? 12.578 -22.125 -0.645 1 79 81 THR B CA 1
ATOM 1959 C C . THR B 1 81 ? 11.219 -22.781 -0.834 1 79 81 THR B C 1
ATOM 1961 O O . THR B 1 81 ? 11.109 -23.781 -1.549 1 79 81 THR B O 1
ATOM 1964 N N . ALA B 1 82 ? 10.25 -22.25 -0.237 1 76.94 82 ALA B N 1
ATOM 1965 C CA . ALA B 1 82 ? 8.898 -22.797 -0.335 1 76.94 82 ALA B CA 1
ATOM 1966 C C . ALA B 1 82 ? 8.352 -22.656 -1.752 1 76.94 82 ALA B C 1
ATOM 1968 O O . ALA B 1 82 ? 7.602 -23.516 -2.225 1 76.94 82 ALA B O 1
ATOM 1969 N N . MET B 1 83 ? 8.812 -21.547 -2.34 1 70.12 83 MET B N 1
ATOM 1970 C CA . MET B 1 83 ? 8.273 -21.234 -3.664 1 70.12 83 MET B CA 1
ATOM 1971 C C . MET B 1 83 ? 9.195 -21.766 -4.758 1 70.12 83 MET B C 1
ATOM 1973 O O . MET B 1 83 ? 9.062 -21.375 -5.922 1 70.12 83 MET B O 1
ATOM 1977 N N . LYS B 1 84 ? 10.367 -22.234 -4.344 1 63.78 84 LYS B N 1
ATOM 1978 C CA . LYS B 1 84 ? 11.414 -22.688 -5.258 1 63.78 84 LYS B CA 1
ATOM 1979 C C . LYS B 1 84 ? 10.82 -23.188 -6.566 1 63.78 84 LYS B C 1
ATOM 1981 O O . LYS B 1 84 ? 11.414 -23.016 -7.633 1 63.78 84 LYS B O 1
ATOM 1986 N N . ASP B 1 85 ? 9.695 -23.734 -6.418 1 59.53 85 ASP B N 1
ATOM 1987 C CA . ASP B 1 85 ? 9.133 -24.156 -7.695 1 59.53 85 ASP B CA 1
ATOM 1988 C C . ASP B 1 85 ? 8.406 -23 -8.383 1 59.53 85 ASP B C 1
ATOM 1990 O O . ASP B 1 85 ? 7.77 -23.203 -9.422 1 59.53 85 ASP B O 1
ATOM 1994 N N . PHE B 1 86 ? 8.656 -21.812 -7.719 1 59.41 86 PHE B N 1
ATOM 1995 C CA . PHE B 1 86 ? 8.016 -20.656 -8.328 1 59.41 86 PHE B CA 1
ATOM 1996 C C . PHE B 1 86 ? 8.906 -20.062 -9.414 1 59.41 86 PHE B C 1
ATOM 1998 O O . PHE B 1 86 ? 10.125 -19.984 -9.25 1 59.41 86 PHE B O 1
ATOM 2005 N N . PRO B 1 87 ? 8.344 -19.875 -10.5 1 59.12 87 PRO B N 1
ATOM 2006 C CA . PRO B 1 87 ? 9.195 -19.297 -11.547 1 59.12 87 PRO B CA 1
ATOM 2007 C C . PRO B 1 87 ? 9.859 -17.984 -11.117 1 59.12 87 PRO B C 1
ATOM 2009 O O . PRO B 1 87 ? 9.219 -17.141 -10.477 1 59.12 87 PRO B O 1
ATOM 2012 N N . LYS B 1 88 ? 11.273 -17.906 -11.047 1 55.97 88 LYS B N 1
ATOM 2013 C CA . LYS B 1 88 ? 12.094 -16.797 -10.594 1 55.97 88 LYS B CA 1
ATOM 2014 C C . LYS B 1 88 ? 11.898 -15.562 -11.477 1 55.97 88 LYS B C 1
ATOM 2016 O O . LYS B 1 88 ? 12.102 -14.43 -11.039 1 55.97 88 LYS B O 1
ATOM 2021 N N . GLU B 1 89 ? 11.711 -15.867 -12.75 1 54.69 89 GLU B N 1
ATOM 2022 C CA . GLU B 1 89 ? 11.75 -14.797 -13.742 1 54.69 89 GLU B CA 1
ATOM 2023 C C . GLU B 1 89 ? 10.406 -14.648 -14.453 1 54.69 89 GLU B C 1
ATOM 2025 O O . GLU B 1 89 ? 9.578 -15.562 -14.422 1 54.69 89 GLU B O 1
ATOM 2030 N N . HIS B 1 90 ? 10.219 -13.383 -14.797 1 56.4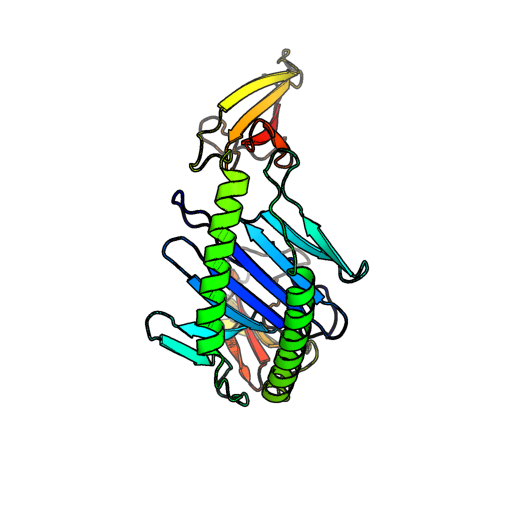4 90 HIS B N 1
ATOM 2031 C CA . HIS B 1 90 ? 9.117 -13.141 -15.719 1 56.44 90 HIS B CA 1
ATOM 2032 C C . HIS B 1 90 ? 9.125 -14.141 -16.875 1 56.44 90 HIS B C 1
ATOM 2034 O O . HIS B 1 90 ? 10.172 -14.375 -17.484 1 56.44 90 HIS B O 1
ATOM 2040 N N . VAL B 1 91 ? 8.281 -15.086 -16.797 1 63.69 91 VAL B N 1
ATOM 2041 C CA . VAL B 1 91 ? 8.125 -15.984 -17.938 1 63.69 91 VAL B CA 1
ATOM 2042 C C . VAL B 1 91 ? 7.176 -15.359 -18.953 1 63.69 91 VAL B C 1
ATOM 2044 O O . VAL B 1 91 ? 6.125 -14.828 -18.594 1 63.69 91 VAL B O 1
ATOM 2047 N N . LYS B 1 92 ? 7.68 -15.195 -20.172 1 70.31 92 LYS B N 1
ATOM 2048 C CA . LYS B 1 92 ? 6.852 -14.688 -21.266 1 70.31 92 LYS B CA 1
ATOM 2049 C C . LYS B 1 92 ? 5.551 -15.484 -21.375 1 70.31 92 LYS B C 1
ATOM 2051 O O . LYS B 1 92 ? 5.562 -16.719 -21.344 1 70.31 92 LYS B O 1
ATOM 2056 N N . PRO B 1 93 ? 4.512 -14.758 -21.344 1 82.62 93 PRO B N 1
ATOM 2057 C CA . PRO B 1 93 ? 3.223 -15.453 -21.422 1 82.62 93 PRO B CA 1
ATOM 2058 C C . PRO B 1 93 ? 3.014 -16.172 -22.75 1 82.62 93 PRO B C 1
ATOM 2060 O O . PRO B 1 93 ? 3.588 -15.766 -23.766 1 82.62 93 PRO B O 1
ATOM 2063 N N . PHE B 1 94 ? 2.463 -17.359 -22.734 1 87.81 94 PHE B N 1
ATOM 2064 C CA . PHE B 1 94 ? 1.901 -18.016 -23.922 1 87.81 94 PHE B CA 1
ATOM 2065 C C . PHE B 1 94 ? 0.542 -17.422 -24.266 1 87.81 94 PHE B C 1
ATOM 2067 O O . PHE B 1 94 ? -0.35 -17.344 -23.422 1 87.81 94 PHE B O 1
ATOM 2074 N N . VAL B 1 95 ? 0.529 -16.844 -25.375 1 91.75 95 VAL B N 1
ATOM 2075 C CA . VAL B 1 95 ? -0.7 -16.172 -25.797 1 91.75 95 VAL B CA 1
ATOM 2076 C C . VAL B 1 95 ? -1.411 -17.016 -26.859 1 91.75 95 VAL B C 1
ATOM 2078 O O . VAL B 1 95 ? -0.78 -17.484 -27.797 1 91.75 95 VAL B O 1
ATOM 2081 N N . ARG B 1 96 ? -2.697 -17.281 -26.609 1 93.19 96 ARG B N 1
ATOM 2082 C CA . ARG B 1 96 ? -3.516 -17.984 -27.594 1 93.19 96 ARG B CA 1
ATOM 2083 C C . ARG B 1 96 ? -4.727 -17.141 -28 1 93.19 96 ARG B C 1
ATOM 2085 O O . ARG B 1 96 ? -5.523 -16.75 -27.141 1 93.19 96 ARG B O 1
ATOM 2092 N N . LEU B 1 97 ? -4.789 -16.875 -29.297 1 94.19 97 LEU B N 1
ATOM 2093 C CA . LEU B 1 97 ? -5.961 -16.203 -29.859 1 94.19 97 LEU B CA 1
ATOM 2094 C C . LEU B 1 97 ? -6.906 -17.219 -30.5 1 94.19 97 LEU B C 1
ATOM 2096 O O . LEU B 1 97 ? -6.465 -18.109 -31.234 1 94.19 97 LEU B O 1
ATOM 2100 N N . HIS B 1 98 ? -8.141 -17.172 -30.062 1 95.19 98 HIS B N 1
ATOM 2101 C CA . HIS B 1 98 ? -9.094 -18.094 -30.672 1 95.19 98 HIS B CA 1
ATOM 2102 C C . HIS B 1 98 ? -10.508 -17.531 -30.641 1 95.19 98 HIS B C 1
ATOM 2104 O O . HIS B 1 98 ? -10.789 -16.609 -29.859 1 95.19 98 HIS B O 1
ATOM 2110 N N . TRP B 1 99 ? -11.352 -18.078 -31.469 1 93.69 99 TRP B N 1
ATOM 2111 C CA . TRP B 1 99 ? -12.75 -17.672 -31.5 1 93.69 99 TRP B CA 1
ATOM 2112 C C . TRP B 1 99 ? -13.586 -18.516 -30.547 1 93.69 99 TRP B C 1
ATOM 2114 O O . TRP B 1 99 ? -13.523 -19.75 -30.594 1 93.69 99 TRP B O 1
ATOM 2124 N N . THR B 1 100 ? -14.164 -17.859 -29.609 1 93.19 100 THR B N 1
ATOM 2125 C CA . THR B 1 100 ? -15.156 -18.578 -28.812 1 93.19 100 THR B CA 1
ATOM 2126 C C . THR B 1 100 ? -16.5 -18.609 -29.531 1 93.19 100 THR B C 1
ATOM 2128 O O . THR B 1 100 ? -17.312 -19.516 -29.312 1 93.19 100 THR B O 1
ATOM 2131 N N . LYS B 1 101 ? -16.734 -17.578 -30.328 1 93.69 101 LYS B N 1
ATOM 2132 C CA . LYS B 1 101 ? -17.844 -17.516 -31.297 1 93.69 101 LYS B CA 1
ATOM 2133 C C . LYS B 1 101 ? -17.344 -17.094 -32.688 1 93.69 101 LYS B C 1
ATOM 2135 O O . LYS B 1 101 ? -17.047 -15.922 -32.906 1 93.69 101 LYS B O 1
ATOM 2140 N N . PRO B 1 102 ? -17.281 -18.078 -33.625 1 94 102 PRO B N 1
ATOM 2141 C CA . PRO B 1 102 ? -16.703 -17.781 -34.938 1 94 102 PRO B CA 1
ATOM 2142 C C . PRO B 1 102 ? -17.5 -16.734 -35.719 1 94 102 PRO B C 1
ATOM 2144 O O . PRO B 1 102 ? -18.703 -16.594 -35.5 1 94 102 PRO B O 1
ATOM 2147 N N . PRO B 1 103 ? -16.672 -16.094 -36.562 1 90.5 103 PRO B N 1
ATOM 2148 C CA . PRO B 1 103 ? -17.359 -15.062 -37.344 1 90.5 103 PRO B CA 1
ATOM 2149 C C . PRO B 1 103 ? -18.281 -15.648 -38.406 1 90.5 103 PRO B C 1
ATOM 2151 O O . PRO B 1 103 ? -17.938 -16.625 -39.062 1 90.5 103 PRO B O 1
ATOM 2154 N N . VAL B 1 104 ? -19.5 -15.227 -38.344 1 89.38 104 VAL B N 1
ATOM 2155 C CA . VAL B 1 104 ? -20.5 -15.469 -39.375 1 89.38 104 VAL B CA 1
ATOM 2156 C C . VAL B 1 104 ? -20.969 -14.133 -39.969 1 89.38 104 VAL B C 1
ATOM 2158 O O . VAL B 1 104 ? -21.141 -13.164 -39.219 1 89.38 104 VAL B O 1
ATOM 2161 N N . ASP B 1 105 ? -21.016 -14.047 -41.344 1 87.69 105 ASP B N 1
ATOM 2162 C CA . ASP B 1 105 ? -21.359 -12.781 -41.969 1 87.69 105 ASP B CA 1
ATOM 2163 C C . ASP B 1 105 ? -22.5 -12.086 -41.25 1 87.69 105 ASP B C 1
ATOM 2165 O O . ASP B 1 105 ? -23.531 -12.703 -40.969 1 87.69 105 ASP B O 1
ATOM 2169 N N . HIS B 1 106 ? -22.203 -10.875 -40.875 1 89.56 106 HIS B N 1
ATOM 2170 C CA . HIS B 1 106 ? -23.141 -9.914 -40.312 1 89.56 106 HIS B CA 1
ATOM 2171 C C . HIS B 1 106 ? -23.656 -10.383 -38.969 1 89.56 106 HIS B C 1
ATOM 2173 O O . HIS B 1 106 ? -24.703 -9.93 -38.5 1 89.56 106 HIS B O 1
ATOM 2179 N N . HIS B 1 107 ? -23.016 -11.391 -38.344 1 92.5 107 HIS B N 1
ATOM 2180 C CA . HIS B 1 107 ? -23.375 -11.82 -37 1 92.5 107 HIS B CA 1
ATOM 2181 C C . HIS B 1 107 ? -22.234 -11.578 -36.031 1 92.5 107 HIS B C 1
ATOM 2183 O O . HIS B 1 107 ? -21.062 -11.648 -36.406 1 92.5 107 HIS B O 1
ATOM 2189 N N . PRO B 1 108 ? -22.562 -11.266 -34.781 1 92.06 108 PRO B N 1
ATOM 2190 C CA . PRO B 1 108 ? -21.531 -11.023 -33.781 1 92.06 108 PRO B CA 1
ATOM 2191 C C . PRO B 1 108 ? -20.609 -12.227 -33.594 1 92.06 108 PRO B C 1
ATOM 2193 O O . PRO B 1 108 ? -21.078 -13.375 -33.625 1 92.06 108 PRO B O 1
ATOM 2196 N N . ALA B 1 109 ? -19.344 -11.945 -33.625 1 94.5 109 ALA B N 1
ATOM 2197 C CA . ALA B 1 109 ? -18.312 -12.938 -33.312 1 94.5 109 ALA B CA 1
ATOM 2198 C C . ALA B 1 109 ? -17.547 -12.555 -32.031 1 94.5 109 ALA B C 1
ATOM 2200 O O . ALA B 1 109 ? -17.578 -11.398 -31.609 1 94.5 109 ALA B O 1
ATOM 2201 N N . ILE B 1 110 ? -17.047 -13.562 -31.328 1 95.56 110 ILE B N 1
ATOM 2202 C CA . ILE B 1 110 ? -16.266 -13.312 -30.125 1 95.56 110 ILE B CA 1
ATOM 2203 C C . ILE B 1 110 ? -14.852 -13.883 -30.281 1 95.56 110 ILE B C 1
ATOM 2205 O O . ILE B 1 110 ? -14.688 -15.086 -30.484 1 95.56 110 ILE B O 1
ATOM 2209 N N . LEU B 1 111 ? -13.906 -12.945 -30.234 1 95.38 111 LEU B N 1
ATOM 2210 C CA . LEU B 1 111 ? -12.492 -13.297 -30.219 1 95.38 111 LEU B CA 1
ATOM 2211 C C . LEU B 1 111 ? -11.945 -13.328 -28.797 1 95.38 111 LEU B C 1
ATOM 2213 O O . LEU B 1 111 ? -12.172 -12.398 -28.016 1 95.38 111 LEU B O 1
ATOM 2217 N N . ALA B 1 112 ? -11.32 -14.484 -28.469 1 95.94 112 ALA B N 1
ATOM 2218 C CA . ALA B 1 112 ? -10.727 -14.641 -27.156 1 95.94 112 ALA B CA 1
ATOM 2219 C C . ALA B 1 112 ? -9.203 -14.594 -27.234 1 95.94 112 ALA B C 1
ATOM 2221 O O . ALA B 1 112 ? -8.602 -15.227 -28.109 1 95.94 112 ALA B O 1
ATOM 2222 N N . CYS B 1 113 ? -8.594 -13.773 -26.422 1 95.81 113 CYS B N 1
ATOM 2223 C CA . CYS B 1 113 ? -7.16 -13.797 -26.156 1 95.81 113 CYS B CA 1
ATOM 2224 C C . CYS B 1 113 ? -6.867 -14.461 -24.812 1 95.81 113 CYS B C 1
ATOM 2226 O O . CYS B 1 113 ? -7.211 -13.922 -23.766 1 95.81 113 CYS B O 1
ATOM 2228 N N . SER B 1 114 ? -6.363 -15.688 -24.875 1 94.25 114 SER B N 1
ATOM 2229 C CA . SER B 1 114 ? -5.992 -16.422 -23.672 1 94.25 114 SER B CA 1
ATOM 2230 C C . SER B 1 114 ? -4.488 -16.359 -23.422 1 94.25 114 SER B C 1
ATOM 2232 O O . SER B 1 114 ? -3.691 -16.688 -24.297 1 94.25 114 SER B O 1
ATOM 2234 N N . ILE B 1 115 ? -4.121 -15.867 -22.281 1 92.38 115 ILE B N 1
ATOM 2235 C CA . ILE B 1 115 ? -2.725 -15.672 -21.906 1 92.38 115 ILE B CA 1
ATOM 2236 C C . ILE B 1 115 ? -2.367 -16.609 -20.75 1 92.38 115 ILE B C 1
ATOM 2238 O O . ILE B 1 115 ? -3.025 -16.594 -19.703 1 92.38 115 ILE B O 1
ATOM 2242 N N . TYR B 1 116 ? -1.333 -17.469 -21.047 1 85.56 116 TYR B N 1
ATOM 2243 C CA . TYR B 1 116 ? -0.997 -18.516 -20.078 1 85.56 116 TYR B CA 1
ATOM 2244 C C . TYR B 1 116 ? 0.437 -18.359 -19.578 1 85.56 116 TYR B C 1
ATOM 2246 O O . TYR B 1 116 ? 1.229 -17.625 -20.188 1 85.56 116 TYR B O 1
ATOM 2254 N N . ASP B 1 117 ? 0.661 -18.984 -18.5 1 81.38 117 ASP B N 1
ATOM 2255 C CA . ASP B 1 117 ? 1.995 -19.344 -18.031 1 81.38 117 ASP B CA 1
ATOM 2256 C C . ASP B 1 117 ? 2.838 -18.094 -17.781 1 81.38 117 ASP B C 1
ATOM 2258 O O . ASP B 1 117 ? 4.004 -18.031 -18.172 1 81.38 117 ASP B O 1
ATOM 2262 N N . PHE B 1 118 ? 2.18 -17.141 -17.219 1 79.25 118 PHE B N 1
ATOM 2263 C CA . PHE B 1 118 ? 2.986 -15.969 -16.922 1 79.25 118 PHE B CA 1
ATOM 2264 C C . PHE B 1 118 ? 3.127 -15.766 -15.422 1 79.25 118 PHE B C 1
ATOM 2266 O O . PHE B 1 118 ? 2.295 -16.234 -14.641 1 79.25 118 PHE B O 1
ATOM 2273 N N . TYR B 1 119 ? 4.238 -15.234 -15.031 1 71.12 119 TYR B N 1
ATOM 2274 C CA . TYR B 1 119 ? 4.605 -14.844 -13.672 1 71.12 119 TYR B CA 1
ATOM 2275 C C . TYR B 1 119 ? 5.5 -13.609 -13.688 1 71.12 119 TYR B C 1
ATOM 2277 O O . TYR B 1 119 ? 6.348 -13.461 -14.562 1 71.12 119 TYR B O 1
ATOM 2285 N N . PRO B 1 120 ? 5.137 -12.742 -12.883 1 68.75 120 PRO B N 1
ATOM 2286 C CA . PRO B 1 120 ? 4.184 -12.633 -11.781 1 68.75 120 PRO B CA 1
ATOM 2287 C C . PRO B 1 120 ? 2.76 -12.344 -12.258 1 68.75 120 PRO B C 1
ATOM 2289 O O . PRO B 1 120 ? 2.508 -12.297 -13.469 1 68.75 120 PRO B O 1
ATOM 2292 N N . LYS B 1 121 ? 1.798 -12.148 -11.375 1 68.5 121 LYS B N 1
ATOM 2293 C CA . LYS B 1 121 ? 0.356 -12.086 -11.602 1 68.5 121 LYS B CA 1
ATOM 2294 C C . LYS B 1 121 ? -0.01 -10.898 -12.477 1 68.5 121 LYS B C 1
ATOM 2296 O O . LYS B 1 121 ? -0.952 -10.969 -13.273 1 68.5 121 LYS B O 1
ATOM 2301 N N . TYR B 1 122 ? 0.741 -9.789 -12.477 1 66.5 122 TYR B N 1
ATOM 2302 C CA . TYR B 1 122 ? 0.202 -8.602 -13.125 1 66.5 122 TYR B CA 1
ATOM 2303 C C . TYR B 1 122 ? 0.682 -8.508 -14.57 1 66.5 122 TYR B C 1
ATOM 2305 O O . TYR B 1 122 ? 1.886 -8.539 -14.836 1 66.5 122 TYR B O 1
ATOM 2313 N N . ILE B 1 123 ? -0.234 -8.664 -15.438 1 76.06 123 ILE B N 1
ATOM 2314 C CA . ILE B 1 123 ? 0.039 -8.398 -16.844 1 76.06 123 ILE B CA 1
ATOM 2315 C C . ILE B 1 123 ? -1.031 -7.473 -17.422 1 76.06 123 ILE B C 1
ATOM 2317 O O . ILE B 1 123 ? -2.176 -7.48 -16.969 1 76.06 123 ILE B O 1
ATOM 2321 N N . LYS B 1 124 ? -0.679 -6.562 -18.328 1 80.62 124 LYS B N 1
ATOM 2322 C CA . LYS B 1 124 ? -1.621 -5.691 -19.031 1 80.62 124 LYS B CA 1
ATOM 2323 C C . LYS B 1 124 ? -2.047 -6.301 -20.359 1 80.62 124 LYS B C 1
ATOM 2325 O O . LYS B 1 124 ? -1.201 -6.672 -21.172 1 80.62 124 LYS B O 1
ATOM 2330 N N . VAL B 1 125 ? -3.342 -6.426 -20.547 1 88.44 125 VAL B N 1
ATOM 2331 C CA . VAL B 1 125 ? -3.883 -6.961 -21.797 1 88.44 125 VAL B CA 1
ATOM 2332 C C . VAL B 1 125 ? -4.574 -5.852 -22.578 1 88.44 125 VAL B C 1
ATOM 2334 O O . VAL B 1 125 ? -5.441 -5.152 -22.047 1 88.44 125 VAL B O 1
ATOM 2337 N N . THR B 1 126 ? -4.137 -5.625 -23.781 1 90.56 126 THR B N 1
ATOM 2338 C CA . THR B 1 126 ? -4.727 -4.586 -24.609 1 90.56 126 THR B CA 1
ATOM 2339 C C . THR B 1 126 ? -5.09 -5.141 -25.984 1 90.56 126 THR B C 1
ATOM 2341 O O . THR B 1 126 ? -4.348 -5.941 -26.562 1 90.56 126 THR B O 1
ATOM 2344 N N . TRP B 1 127 ? -6.254 -4.703 -26.516 1 92.94 127 TRP B N 1
ATOM 2345 C CA . TRP B 1 127 ? -6.684 -5.023 -27.875 1 92.94 127 TRP B CA 1
ATOM 2346 C C . TRP B 1 127 ? -6.367 -3.881 -28.828 1 92.94 127 TRP B C 1
ATOM 2348 O O . TRP B 1 127 ? -6.629 -2.715 -28.516 1 92.94 127 TRP B O 1
ATOM 2358 N N . LEU B 1 128 ? -5.789 -4.25 -29.953 1 92.38 128 LEU B N 1
ATOM 2359 C CA . LEU B 1 128 ? -5.516 -3.258 -30.984 1 92.38 128 LEU B CA 1
ATOM 2360 C C . LEU B 1 128 ? -6.211 -3.623 -32.281 1 92.38 128 LEU B C 1
ATOM 2362 O O . LEU B 1 128 ? -6.227 -4.789 -32.688 1 92.38 128 LEU B O 1
ATOM 2366 N N . ARG B 1 129 ? -6.84 -2.566 -32.875 1 87.38 129 ARG B N 1
ATOM 2367 C CA . ARG B 1 129 ? -7.34 -2.65 -34.25 1 87.38 129 ARG B CA 1
ATOM 2368 C C . ARG B 1 129 ? -6.629 -1.652 -35.156 1 87.38 129 ARG B C 1
ATOM 2370 O O . ARG B 1 129 ? -6.773 -0.44 -34.969 1 87.38 129 ARG B O 1
ATOM 2377 N N . ASN B 1 130 ? -5.875 -2.199 -36.062 1 89 130 ASN B N 1
ATOM 2378 C CA . ASN B 1 130 ? -5.086 -1.354 -36.969 1 89 130 ASN B CA 1
ATOM 2379 C C . ASN B 1 130 ? -4.207 -0.382 -36.188 1 89 130 ASN B C 1
ATOM 2381 O O . ASN B 1 130 ? -4.184 0.813 -36.469 1 89 130 ASN B O 1
ATOM 2385 N N . GLY B 1 131 ? -3.686 -0.887 -35.031 1 89.38 131 GLY B N 1
ATOM 2386 C CA . GLY B 1 131 ? -2.74 -0.113 -34.25 1 89.38 131 GLY B CA 1
ATOM 2387 C C . GLY B 1 131 ? -3.41 0.801 -33.25 1 89.38 131 GLY B C 1
ATOM 2388 O O . GLY B 1 131 ? -2.734 1.475 -32.469 1 89.38 131 GLY B O 1
ATOM 2389 N N . GLN B 1 132 ? -4.75 0.768 -33.344 1 89.94 132 GLN B N 1
ATOM 2390 C CA . GLN B 1 132 ? -5.488 1.627 -32.406 1 89.94 132 GLN B CA 1
ATOM 2391 C C . GLN B 1 132 ? -6.113 0.814 -31.281 1 89.94 132 GLN B C 1
ATOM 2393 O O . GLN B 1 132 ? -6.668 -0.263 -31.516 1 89.94 132 GLN B O 1
ATOM 2398 N N . ARG B 1 133 ? -6.039 1.316 -30.016 1 89.12 133 ARG B N 1
ATOM 2399 C CA . ARG B 1 133 ? -6.594 0.642 -28.844 1 89.12 133 ARG B CA 1
ATOM 2400 C C . ARG B 1 133 ? -8.109 0.517 -28.953 1 89.12 133 ARG B C 1
ATOM 2402 O O . ARG B 1 133 ? -8.789 1.468 -29.344 1 89.12 133 ARG B O 1
ATOM 2409 N N . VAL B 1 134 ? -8.578 -0.695 -28.688 1 88.81 134 VAL B N 1
ATOM 2410 C CA . VAL B 1 134 ? -10.016 -0.978 -28.656 1 88.81 134 VAL B CA 1
ATOM 2411 C C . VAL B 1 134 ? -10.453 -1.256 -27.219 1 88.81 134 VAL B C 1
ATOM 2413 O O . VAL B 1 134 ? -9.93 -2.168 -26.562 1 88.81 134 VAL B O 1
ATOM 2416 N N . THR B 1 135 ? -11.359 -0.476 -26.672 1 89.38 135 THR B N 1
ATOM 2417 C CA . THR B 1 135 ? -11.805 -0.674 -25.297 1 89.38 135 THR B CA 1
ATOM 2418 C C . THR B 1 135 ? -13.273 -1.078 -25.266 1 89.38 135 THR B C 1
ATOM 2420 O O . THR B 1 135 ? -13.75 -1.621 -24.266 1 89.38 135 THR B O 1
ATOM 2423 N N . SER B 1 136 ? -13.953 -0.821 -26.312 1 89.12 136 SER B N 1
ATOM 2424 C CA . SER B 1 136 ? -15.367 -1.173 -26.344 1 89.12 136 SER B CA 1
ATOM 2425 C C . SER B 1 136 ? -15.562 -2.66 -26.625 1 89.12 136 SER B C 1
ATOM 2427 O O . SER B 1 136 ? -14.773 -3.266 -27.359 1 89.12 136 SER B O 1
ATOM 2429 N N . ASN B 1 137 ? -16.641 -3.281 -26.047 1 92.19 137 ASN B N 1
ATOM 2430 C CA . ASN B 1 137 ? -17.047 -4.664 -26.25 1 92.19 137 ASN B CA 1
ATOM 2431 C C . ASN B 1 137 ? -15.938 -5.641 -25.859 1 92.19 137 ASN B C 1
ATOM 2433 O O . ASN B 1 137 ? -15.734 -6.66 -26.516 1 92.19 137 ASN B O 1
ATOM 2437 N N . THR B 1 138 ? -15.094 -5.168 -24.953 1 93.44 138 THR B N 1
ATOM 2438 C CA . THR B 1 138 ? -14.047 -6.031 -24.422 1 93.44 138 THR B CA 1
ATOM 2439 C C . THR B 1 138 ? -14.312 -6.371 -22.953 1 93.44 138 THR B C 1
ATOM 2441 O O . THR B 1 138 ? -14.844 -5.547 -22.203 1 93.44 138 THR B O 1
ATOM 2444 N N . THR B 1 139 ? -14.078 -7.645 -22.531 1 92.75 139 THR B N 1
ATOM 2445 C CA . THR B 1 139 ? -14.141 -8.109 -21.156 1 92.75 139 THR B CA 1
ATOM 2446 C C . THR B 1 139 ? -12.891 -8.922 -20.797 1 92.75 139 THR B C 1
ATOM 2448 O O . THR B 1 139 ? -12.469 -9.781 -21.562 1 92.75 139 THR B O 1
ATOM 2451 N N . THR B 1 140 ? -12.289 -8.531 -19.688 1 91.5 140 THR B N 1
ATOM 2452 C CA . THR B 1 140 ? -11.109 -9.25 -19.234 1 91.5 140 THR B CA 1
ATOM 2453 C C . THR B 1 140 ? -11.352 -9.859 -17.844 1 91.5 140 THR B C 1
ATOM 2455 O O . THR B 1 140 ? -11.883 -9.203 -16.953 1 91.5 140 THR B O 1
ATOM 2458 N N . THR B 1 141 ? -11.031 -11.133 -17.688 1 90 141 THR B N 1
ATOM 2459 C CA . THR B 1 141 ? -11.18 -11.828 -16.422 1 90 141 THR B CA 1
ATOM 2460 C C . THR B 1 141 ? -10.133 -11.344 -15.414 1 90 141 THR B C 1
ATOM 2462 O O . THR B 1 141 ? -9.172 -10.672 -15.789 1 90 141 THR B O 1
ATOM 2465 N N . GLU B 1 142 ? -10.383 -11.719 -14.102 1 85.44 142 GLU B N 1
ATOM 2466 C CA . GLU B 1 142 ? -9.281 -11.633 -13.141 1 85.44 142 GLU B CA 1
ATOM 2467 C C . GLU B 1 142 ? -8.203 -12.672 -13.445 1 85.44 142 GLU B C 1
ATOM 2469 O O . GLU B 1 142 ? -8.438 -13.609 -14.211 1 85.44 142 GLU B O 1
ATOM 2474 N N . GLU B 1 143 ? -6.906 -12.336 -12.961 1 83.94 143 GLU B N 1
ATOM 2475 C CA . GLU B 1 143 ? -5.848 -13.336 -13.102 1 83.94 143 GLU B CA 1
ATOM 2476 C C . GLU B 1 143 ? -6.176 -14.602 -12.328 1 83.94 143 GLU B C 1
ATOM 2478 O O . GLU B 1 143 ? -6.629 -14.539 -11.18 1 83.94 143 GLU B O 1
ATOM 2483 N N . LEU B 1 144 ? -6.152 -15.695 -13.062 1 82.44 144 LEU B N 1
ATOM 2484 C CA . LEU B 1 144 ? -6.441 -17 -12.477 1 82.44 144 LEU B CA 1
ATOM 2485 C C . LEU B 1 144 ? -5.164 -17.828 -12.32 1 82.44 144 LEU B C 1
ATOM 2487 O O . LEU B 1 144 ? -4.203 -17.641 -13.07 1 82.44 144 LEU B O 1
ATOM 2491 N N . PRO B 1 145 ? -5.188 -18.625 -11.297 1 76.44 145 PRO B N 1
ATOM 2492 C CA . PRO B 1 145 ? -4.039 -19.531 -11.18 1 76.44 145 PRO B CA 1
ATOM 2493 C C . PRO B 1 145 ? -3.93 -20.5 -12.359 1 76.44 145 PRO B C 1
ATOM 2495 O O . PRO B 1 145 ? -4.949 -20.938 -12.891 1 76.44 145 PRO B O 1
ATOM 2498 N N . ASP B 1 146 ? -2.719 -20.562 -12.992 1 75.38 146 ASP B N 1
ATOM 2499 C CA . ASP B 1 146 ? -2.367 -21.594 -13.953 1 75.38 146 ASP B CA 1
ATOM 2500 C C . ASP B 1 146 ? -1.578 -22.719 -13.281 1 75.38 146 ASP B C 1
ATOM 2502 O O . ASP B 1 146 ? -1.666 -22.906 -12.07 1 75.38 146 ASP B O 1
ATOM 2506 N N . ALA B 1 147 ? -0.975 -23.578 -14.148 1 68.56 147 ALA B N 1
ATOM 2507 C CA . ALA B 1 147 ? -0.116 -24.594 -13.555 1 68.56 147 ALA B CA 1
ATOM 2508 C C . ALA B 1 147 ? 1.201 -24 -13.078 1 68.56 147 ALA B C 1
ATOM 2510 O O . ALA B 1 147 ? 1.641 -22.969 -13.586 1 68.56 147 ALA B O 1
ATOM 2511 N N . ASP B 1 148 ? 1.818 -24.641 -12.148 1 68.19 148 ASP B N 1
ATOM 2512 C CA . ASP B 1 148 ? 3.197 -24.391 -11.742 1 68.19 148 ASP B CA 1
ATOM 2513 C C . ASP B 1 148 ? 3.396 -22.922 -11.336 1 68.19 148 ASP B C 1
ATOM 2515 O O . ASP B 1 148 ? 4.395 -22.312 -11.703 1 68.19 148 ASP B O 1
ATOM 2519 N N . TRP B 1 149 ? 2.43 -22.234 -10.758 1 67.56 149 TRP B N 1
ATOM 2520 C CA . TRP B 1 149 ? 2.51 -20.906 -10.188 1 67.56 149 TRP B CA 1
ATOM 2521 C C . TRP B 1 149 ? 2.359 -19.844 -11.273 1 67.56 149 TRP B C 1
ATOM 2523 O O . TRP B 1 149 ? 2.617 -18.656 -11.031 1 67.56 149 TRP B O 1
ATOM 2533 N N . PHE B 1 150 ? 2.117 -20.359 -12.328 1 73.19 150 PHE B N 1
ATOM 2534 C CA . PHE B 1 150 ? 1.843 -19.406 -13.406 1 73.19 150 PHE B CA 1
ATOM 2535 C C . PHE B 1 150 ? 0.386 -18.969 -13.375 1 73.19 150 PHE B C 1
ATOM 2537 O O . PHE B 1 150 ? -0.44 -19.562 -12.688 1 73.19 150 PHE B O 1
ATOM 2544 N N . TYR B 1 151 ? 0.221 -17.859 -13.852 1 80.06 151 TYR B N 1
ATOM 2545 C CA . TYR B 1 151 ? -1.119 -17.281 -13.914 1 80.06 151 TYR B CA 1
ATOM 2546 C C . TYR B 1 151 ? -1.661 -17.344 -15.344 1 80.06 151 TYR B C 1
ATOM 2548 O O . TYR B 1 151 ? -0.929 -17.656 -16.281 1 80.06 151 TYR B O 1
ATOM 2556 N N . GLN B 1 152 ? -2.924 -17.219 -15.398 1 87.69 152 GLN B N 1
ATOM 2557 C CA . GLN B 1 152 ? -3.568 -17.078 -16.703 1 87.69 152 GLN B CA 1
ATOM 2558 C C . GLN B 1 152 ? -4.609 -15.961 -16.688 1 87.69 152 GLN B C 1
ATOM 2560 O O . GLN B 1 152 ? -5.133 -15.609 -15.625 1 87.69 152 GLN B O 1
ATOM 2565 N N . ILE B 1 153 ? -4.781 -15.328 -17.703 1 91.06 153 ILE B N 1
ATOM 2566 C CA . ILE B 1 153 ? -5.809 -14.305 -17.844 1 91.06 153 ILE B CA 1
ATOM 2567 C C . ILE B 1 153 ? -6.469 -14.43 -19.219 1 91.06 153 ILE B C 1
ATOM 2569 O O . ILE B 1 153 ? -5.84 -14.875 -20.172 1 91.06 153 ILE B O 1
ATOM 2573 N N . HIS B 1 154 ? -7.766 -14.164 -19.266 1 94.31 154 HIS B N 1
ATOM 2574 C CA . HIS B 1 154 ? -8.508 -14.242 -20.531 1 94.31 154 HIS B CA 1
ATOM 2575 C C . HIS B 1 154 ? -9.188 -12.914 -20.844 1 94.31 154 HIS B C 1
ATOM 2577 O O . HIS B 1 154 ? -9.742 -12.266 -19.953 1 94.31 154 HIS B O 1
ATOM 2583 N N . SER B 1 155 ? -9.047 -12.492 -21.984 1 95.69 155 SER B N 1
ATOM 2584 C CA . SER B 1 155 ? -9.711 -11.289 -22.484 1 95.69 155 SER B CA 1
ATOM 2585 C C . SER B 1 155 ? -10.547 -11.586 -23.719 1 95.69 155 SER B C 1
ATOM 2587 O O . SER B 1 155 ? -10.117 -12.352 -24.594 1 95.69 155 SER B O 1
ATOM 2589 N N . TYR B 1 156 ? -11.711 -10.953 -23.797 1 95.38 156 TYR B N 1
ATOM 2590 C CA . TYR B 1 156 ? -12.664 -11.234 -24.875 1 95.38 156 TYR B CA 1
ATOM 2591 C C . TYR B 1 156 ? -13.023 -9.961 -25.625 1 95.38 156 TYR B C 1
ATOM 2593 O O . TYR B 1 156 ? -13.219 -8.906 -25.016 1 95.38 156 TYR B O 1
ATOM 2601 N N . LEU B 1 157 ? -13.086 -10.062 -26.906 1 95.69 157 LEU B N 1
ATOM 2602 C CA . LEU B 1 157 ? -13.523 -8.977 -27.781 1 95.69 157 LEU B CA 1
ATOM 2603 C C . LEU B 1 157 ? -14.719 -9.406 -28.625 1 95.69 157 LEU B C 1
ATOM 2605 O O . LEU B 1 157 ? -14.633 -10.383 -29.375 1 95.69 157 LEU B O 1
ATOM 2609 N N . GLU B 1 158 ? -15.75 -8.719 -28.469 1 94.81 158 GLU B N 1
ATOM 2610 C CA . GLU B 1 158 ? -16.922 -8.945 -29.312 1 94.81 158 GLU B CA 1
ATOM 2611 C C . GLU B 1 158 ? -16.922 -7.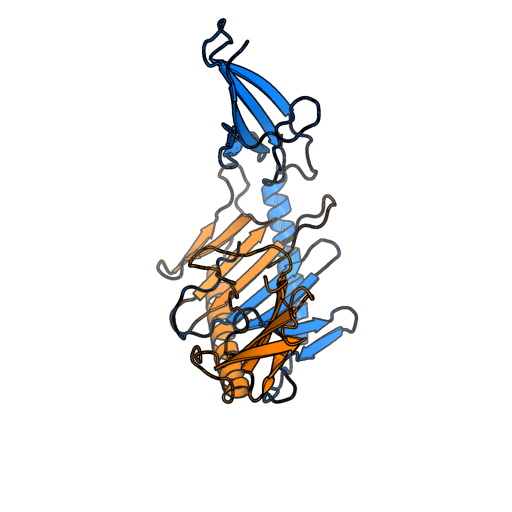977 -30.5 1 94.81 158 GLU B C 1
ATOM 2613 O O . GLU B 1 158 ? -16.719 -6.773 -30.328 1 94.81 158 GLU B O 1
ATOM 2618 N N . TYR B 1 159 ? -17.125 -8.656 -31.766 1 91.5 159 TYR B N 1
ATOM 2619 C CA . TYR B 1 159 ? -17.203 -7.82 -32.969 1 91.5 159 TYR B CA 1
ATOM 2620 C C . TYR B 1 159 ? -18.125 -8.438 -34 1 91.5 159 TYR B C 1
ATOM 2622 O O . TYR B 1 159 ? -18.469 -9.617 -33.906 1 91.5 159 TYR B O 1
ATOM 2630 N N . THR B 1 160 ? -18.578 -7.621 -34.938 1 90.88 160 THR B N 1
ATOM 2631 C CA . THR B 1 160 ? -19.391 -8.086 -36.062 1 90.88 160 THR B CA 1
ATOM 2632 C C . THR B 1 160 ? -18.656 -7.902 -37.375 1 90.88 160 THR B C 1
ATOM 2634 O O . THR B 1 160 ? -18.297 -6.781 -37.75 1 90.88 160 THR B O 1
ATOM 2637 N N . PRO B 1 161 ? -18.5 -9.117 -38.031 1 86.06 161 PRO B N 1
ATOM 2638 C CA . PRO B 1 161 ? -17.859 -9.008 -39.344 1 86.06 161 PRO B CA 1
ATOM 2639 C C . PRO B 1 161 ? -18.703 -8.219 -40.344 1 86.06 161 PRO B C 1
ATOM 2641 O O . PRO B 1 161 ? -19.938 -8.273 -40.312 1 86.06 161 PRO B O 1
ATOM 2644 N N . ARG B 1 162 ? -18.062 -7.402 -41.281 1 79.88 162 ARG B N 1
ATOM 2645 C CA . ARG B 1 162 ? -18.75 -6.719 -42.344 1 79.88 162 ARG B CA 1
ATOM 2646 C C . ARG B 1 162 ? -18.828 -7.598 -43.594 1 79.88 162 ARG B C 1
ATOM 2648 O O . ARG B 1 162 ? -17.984 -8.469 -43.812 1 79.88 162 ARG B O 1
#

Organism: Oreochromis niloticus (NCBI:txid8128)

pLDDT: mean 82.96, std 16.28, range [19.61, 97.69]

Solvent-accessible surface area (backbone atoms only — not comparable to full-atom values): 18339 Å² total; per-residue (Å²): 126,84,77,66,80,71,87,73,72,70,66,35,29,35,40,38,37,33,25,43,95,84,48,72,46,34,38,35,27,46,73,89,36,61,42,31,36,50,38,73,90,78,68,40,60,44,80,51,55,60,88,85,39,54,79,73,84,61,79,65,49,40,60,51,42,55,52,48,50,54,53,35,47,51,50,40,51,51,48,45,62,27,34,57,75,40,72,69,46,74,38,76,58,47,75,44,79,46,64,82,34,64,78,39,88,73,30,74,17,29,42,32,42,38,36,30,54,19,31,68,76,82,74,89,86,82,49,67,57,96,84,36,82,53,73,72,62,51,52,66,57,71,74,34,84,44,69,76,73,12,20,25,38,43,34,36,38,55,46,61,46,128,125,87,76,61,84,69,91,75,69,70,67,35,27,35,39,38,38,33,26,41,96,85,49,72,47,35,40,34,27,47,73,89,36,62,42,30,36,48,37,72,91,76,69,40,60,44,79,50,55,60,88,86,37,54,78,74,85,62,80,64,48,40,59,50,42,55,53,47,50,53,53,36,48,50,51,40,52,52,48,44,63,27,33,57,74,37,73,71,45,73,37,75,59,49,74,44,77,45,62,82,35,63,78,39,88,73,30,73,16,30,41,31,42,38,36,31,53,19,30,67,76,83,75,90,87,83,48,68,57,95,86,36,80,54,73,72,60,51,51,68,57,71,74,35,84,42,69,74,72,12,20,25,39,43,32,37,38,55,46,61,47,126

Nearest PDB structures (foldseek):
  7rdv-assembly1_A  TM=4.905E-01  e=1.812E-10  Mus musculus
  7apz-assembly1_A  TM=4.848E-01  e=1.813E-09  Gallus gallus
  7pdy-assembly2_C  TM=4.848E-01  e=2.842E-09  Gallus gallus
  5e8o-assembly2_D  TM=5.696E-01  e=3.773E-06  Mus musculus
  3ch1-assembly2_A  TM=5.521E-01  e=6.999E-06  Mus musculus